Protein AF-A0A7R8VVR9-F1 (afdb_monomer)

Solvent-accessible surface area (backbone atoms only — not comparable to full-atom values): 12833 Å² total; per-residue (Å²): 132,89,68,79,43,55,68,59,45,54,77,38,40,77,59,43,28,72,42,34,44,63,40,78,91,76,56,31,33,37,42,74,75,57,101,54,101,60,65,60,72,51,42,42,65,45,40,33,48,38,33,71,75,68,36,70,68,53,55,61,56,46,44,53,52,51,46,58,49,46,54,53,54,50,50,54,49,49,55,56,58,66,33,63,79,52,37,56,51,53,50,55,52,51,51,51,49,66,76,41,29,77,85,44,74,73,53,84,57,65,72,57,54,50,52,50,53,56,52,52,49,72,80,43,60,48,98,85,68,42,32,62,67,54,52,49,52,48,51,53,46,30,50,50,25,50,53,46,46,48,51,40,50,48,53,11,50,50,55,49,49,51,67,66,46,71,81,54,92,47,90,89,68,67,79,58,44,30,58,53,29,58,74,71,69,50,55,71,69,53,29,52,52,20,47,52,48,45,54,53,50,53,52,52,52,51,57,56,60,62,63,71,47,63,66,54,54,58,53,64,61,54,66,70,62,72,123

Organism: Timema douglasi (NCBI:txid61478)

Nearest PDB structures (foldseek):
  8bcy-assembly1_B  TM=4.166E-01  e=1.212E+00  Bos taurus
  7mzv-assembly1_A  TM=1.920E-01  e=3.926E+00  Saccharomyces cerevisiae
  6jsj-assembly1_C  TM=1.923E-01  e=6.887E+00  Saccharomyces cerevisiae S288C

Mean predicted aligned error: 10.35 Å

Sequence (227 aa):
MDGLDVLEIMRNINIFVSKYLYNLNNQIFVEQSSNNKHLNTINIRHVANSIRTHGIGIMNTTVNFTYQFLRKEFLIFSQFMFDEHIKSRLMKDFRFFRENKVQLDQKYSYERADKFNKGIRKLGLAADGKSYLDQFRMLISHIGNAMGYVRMIRSGGLHCCSNAIRFIPDLEDIVEFKELCTQDNLSNVSTEAGAQLDHVIDNLVRNFTEGTEYFKVCFTFNFHFHL

Secondary structure (DSSP, 8-state):
--PPPHHHHHHTHHHHHHHEEEETTTTEEEES--SSSS--EE-HHHHHHHHHHH-THHHHHHHHHHHHHHHHHHHHHHHHHH-HHHHHHHHHHHHHHHHTTTTTTT---HHHHHHHHHHHHTT-B-TTS-BHHHHHHHHHHHHHHHHHHHHHHHHHHHHHHHHHHTT-S-SSS---HHHHHHHTT--HHHHHHHHHHHHHHHHHHHHHHHTT-HHHHHHHHHTTS--

pLDDT: mean 81.41, std 12.53, range [32.38, 94.69]

Radius of gyration: 24.74 Å; Cα contacts (8 Å, |Δi|>4): 177; chains: 1; bounding box: 53×41×70 Å

Structure (mmCIF, N/CA/C/O backbone):
data_AF-A0A7R8VVR9-F1
#
_entry.id   AF-A0A7R8VVR9-F1
#
loop_
_atom_site.group_PDB
_atom_site.id
_atom_site.type_symbol
_atom_site.label_atom_id
_atom_site.label_alt_id
_atom_site.label_comp_id
_atom_site.label_asym_id
_atom_site.label_entity_id
_atom_site.label_seq_id
_atom_site.pdbx_PDB_ins_code
_atom_site.Cartn_x
_atom_site.Cartn_y
_atom_site.Cartn_z
_atom_site.occupancy
_atom_site.B_iso_or_equiv
_atom_site.auth_seq_id
_atom_site.auth_comp_id
_atom_site.auth_asym_id
_atom_site.auth_atom_id
_atom_site.pdbx_PDB_model_num
ATOM 1 N N . MET A 1 1 ? -3.201 13.300 -21.040 1.00 34.81 1 MET A N 1
ATOM 2 C CA . MET A 1 1 ? -3.798 13.501 -19.704 1.00 34.81 1 MET A CA 1
ATOM 3 C C . MET A 1 1 ? -2.880 12.801 -18.736 1.00 34.81 1 MET A C 1
ATOM 5 O O . MET A 1 1 ? -2.883 11.575 -18.692 1.00 34.81 1 MET A O 1
ATOM 9 N N . ASP A 1 2 ? -2.020 13.580 -18.094 1.00 45.62 2 ASP A N 1
ATOM 10 C CA . ASP A 1 2 ? -0.960 13.084 -17.224 1.00 45.62 2 ASP A CA 1
ATOM 11 C C . ASP A 1 2 ? -1.596 12.493 -15.966 1.00 45.62 2 ASP A C 1
ATOM 13 O O . ASP A 1 2 ? -2.129 13.204 -15.117 1.00 45.62 2 ASP A O 1
ATOM 17 N N . GLY A 1 3 ? -1.663 11.161 -15.922 1.00 57.56 3 GLY A N 1
ATOM 18 C CA . GLY A 1 3 ? -2.117 10.426 -14.748 1.00 57.56 3 GLY A CA 1
ATOM 19 C C . GLY A 1 3 ? -1.106 10.560 -13.610 1.00 57.56 3 GLY A C 1
ATOM 20 O O . GLY A 1 3 ? 0.079 10.758 -13.862 1.00 57.56 3 GLY A O 1
ATOM 21 N N . LEU A 1 4 ? -1.589 10.434 -12.372 1.00 70.31 4 LEU A N 1
ATOM 22 C CA . LEU A 1 4 ? -0.790 10.539 -11.148 1.00 70.31 4 LEU A CA 1
ATOM 23 C C . LEU A 1 4 ? 0.494 9.691 -11.247 1.00 70.31 4 LEU A C 1
ATOM 25 O O . LEU A 1 4 ? 0.419 8.475 -11.452 1.00 70.31 4 LEU A O 1
ATOM 29 N N . ASP A 1 5 ? 1.654 10.332 -11.109 1.00 83.75 5 ASP A N 1
ATOM 30 C CA . ASP A 1 5 ? 2.957 9.683 -11.272 1.00 83.75 5 ASP A CA 1
ATOM 31 C C . ASP A 1 5 ? 3.396 8.992 -9.969 1.00 83.75 5 ASP A C 1
ATOM 33 O O . ASP A 1 5 ? 3.268 9.542 -8.873 1.00 83.75 5 ASP A O 1
ATOM 37 N N . VAL A 1 6 ? 3.977 7.796 -10.079 1.00 86.19 6 VAL A N 1
ATOM 38 C CA . VAL A 1 6 ? 4.609 7.042 -8.982 1.00 86.19 6 VAL A CA 1
ATOM 39 C C . VAL A 1 6 ? 5.558 7.911 -8.150 1.00 86.19 6 VAL A C 1
ATOM 41 O O . VAL A 1 6 ? 5.563 7.818 -6.921 1.00 86.19 6 VAL A O 1
ATOM 44 N N . LEU A 1 7 ? 6.341 8.785 -8.788 1.00 85.81 7 LEU A N 1
ATOM 45 C CA . LEU A 1 7 ? 7.261 9.678 -8.073 1.00 85.81 7 LEU A CA 1
ATOM 46 C C . LEU A 1 7 ? 6.528 10.752 -7.257 1.00 85.81 7 LEU A C 1
ATOM 48 O O . LEU A 1 7 ? 6.981 11.120 -6.171 1.00 85.81 7 LEU A O 1
ATOM 52 N N . GLU A 1 8 ? 5.393 11.243 -7.750 1.00 87.81 8 GLU A N 1
ATOM 53 C CA . GLU A 1 8 ? 4.556 12.206 -7.033 1.00 87.81 8 GLU A CA 1
ATOM 54 C C . GLU A 1 8 ? 3.873 11.550 -5.828 1.00 87.81 8 GLU A C 1
ATOM 56 O O . GLU A 1 8 ? 3.872 12.119 -4.731 1.00 87.81 8 GLU A O 1
ATOM 61 N N . ILE A 1 9 ? 3.374 10.320 -6.009 1.00 90.94 9 ILE A N 1
ATOM 62 C CA . ILE A 1 9 ? 2.825 9.498 -4.923 1.00 90.94 9 ILE A CA 1
ATOM 63 C C . ILE A 1 9 ? 3.896 9.242 -3.863 1.00 90.94 9 ILE A C 1
ATOM 65 O O . ILE A 1 9 ? 3.634 9.426 -2.677 1.00 90.94 9 ILE A O 1
ATOM 69 N N . MET A 1 10 ? 5.108 8.858 -4.277 1.00 90.00 10 MET A N 1
ATOM 70 C CA . MET A 1 10 ? 6.232 8.619 -3.370 1.00 90.00 10 MET A CA 1
ATOM 71 C C . MET A 1 10 ? 6.525 9.860 -2.518 1.00 90.00 10 MET A C 1
ATOM 73 O O . MET A 1 10 ? 6.590 9.756 -1.296 1.00 90.00 10 MET A O 1
ATOM 77 N N . ARG A 1 11 ? 6.658 11.040 -3.139 1.00 89.50 11 ARG A N 1
ATOM 78 C CA . ARG A 1 11 ? 6.949 12.301 -2.426 1.00 89.50 11 ARG A CA 1
ATOM 79 C C . ARG A 1 11 ? 5.866 12.680 -1.416 1.00 89.50 11 ARG A C 1
ATOM 81 O O . ARG A 1 11 ? 6.181 13.302 -0.407 1.00 89.50 11 ARG A O 1
ATOM 88 N N . ASN A 1 12 ? 4.621 12.288 -1.676 1.00 92.12 12 ASN A N 1
ATOM 89 C CA . ASN A 1 12 ? 3.457 12.619 -0.857 1.00 92.12 12 ASN A CA 1
ATOM 90 C C . ASN A 1 12 ? 2.809 11.377 -0.230 1.00 92.12 12 ASN A C 1
ATOM 92 O O . ASN A 1 12 ? 1.586 11.335 -0.058 1.00 92.12 12 ASN A O 1
ATOM 96 N N . ILE A 1 13 ? 3.607 10.361 0.118 1.00 92.75 13 ILE A N 1
ATOM 97 C CA . ILE A 1 13 ? 3.095 9.051 0.548 1.00 92.75 13 ILE A CA 1
ATOM 98 C C . ILE A 1 13 ? 2.120 9.159 1.729 1.00 92.75 13 ILE A C 1
ATOM 100 O O . ILE A 1 13 ? 1.086 8.503 1.745 1.00 92.75 13 ILE A O 1
ATOM 104 N N . ASN A 1 14 ? 2.383 10.064 2.668 1.00 92.44 14 ASN A N 1
ATOM 105 C CA . ASN A 1 14 ? 1.544 10.383 3.824 1.00 92.44 14 ASN A CA 1
ATOM 106 C C 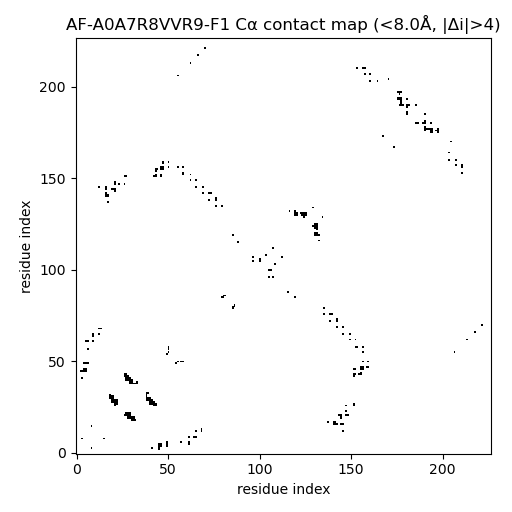. ASN A 1 14 ? 0.145 10.908 3.437 1.00 92.44 14 ASN A C 1
ATOM 108 O O . ASN A 1 14 ? -0.853 10.582 4.082 1.00 92.44 14 ASN A O 1
ATOM 112 N N . ILE A 1 15 ? 0.048 11.691 2.362 1.00 93.06 15 ILE A N 1
ATOM 113 C CA . ILE A 1 15 ? -1.237 12.165 1.826 1.00 93.06 15 ILE A CA 1
ATOM 114 C C . ILE A 1 15 ? -1.916 11.035 1.048 1.00 93.06 15 ILE A C 1
ATOM 116 O O . ILE A 1 15 ? -3.124 10.835 1.150 1.00 93.06 15 ILE A O 1
ATOM 120 N N . PHE A 1 16 ? -1.138 10.267 0.291 1.00 93.88 16 PHE A N 1
ATOM 121 C CA . PHE A 1 16 ? -1.654 9.164 -0.505 1.00 93.88 16 PHE A CA 1
ATOM 122 C C . PHE A 1 16 ? -2.327 8.087 0.356 1.00 93.88 16 PHE A C 1
ATOM 124 O O . PHE A 1 16 ? -3.487 7.749 0.123 1.00 93.88 16 PHE A O 1
ATOM 131 N N . VAL A 1 17 ? -1.645 7.596 1.393 1.00 94.69 17 VAL A N 1
ATOM 132 C CA . VAL A 1 17 ? -2.157 6.506 2.243 1.00 94.69 17 VAL A CA 1
ATOM 133 C C . VAL A 1 17 ? -3.393 6.892 3.053 1.00 94.69 17 VAL A C 1
ATOM 135 O O . VAL A 1 17 ? -4.116 6.001 3.493 1.00 94.69 17 VAL A O 1
ATOM 138 N N . SER A 1 18 ? -3.633 8.193 3.247 1.00 93.38 18 SER A N 1
ATOM 139 C CA . SER A 1 18 ? -4.807 8.714 3.953 1.00 93.38 18 SER A CA 1
ATOM 140 C C . SER A 1 18 ? -5.985 9.010 3.026 1.00 93.38 18 SER A C 1
ATOM 142 O O . SER A 1 18 ? -7.127 8.938 3.468 1.00 93.38 18 SER A O 1
ATOM 144 N N . LYS A 1 19 ? -5.735 9.318 1.746 1.00 93.06 19 LYS A N 1
ATOM 145 C CA . LYS A 1 19 ? -6.785 9.642 0.765 1.00 93.06 19 LYS A CA 1
ATOM 146 C C . LYS A 1 19 ? -7.223 8.473 -0.105 1.00 93.06 19 LYS A C 1
ATOM 148 O O . LYS A 1 19 ? -8.292 8.554 -0.700 1.00 93.06 19 LYS A O 1
ATOM 153 N N . TYR A 1 20 ? -6.420 7.422 -0.219 1.00 93.94 20 TYR A N 1
ATOM 154 C CA . TYR A 1 20 ? -6.706 6.288 -1.094 1.00 93.94 20 TYR A CA 1
ATOM 155 C C . TYR A 1 20 ? -6.907 5.005 -0.298 1.00 93.94 20 TYR A C 1
ATOM 157 O O . TYR A 1 20 ? -6.291 4.799 0.742 1.00 93.94 20 TYR A O 1
ATOM 165 N N . LEU A 1 21 ? -7.756 4.119 -0.811 1.00 92.50 21 LEU A N 1
ATOM 166 C CA . LEU A 1 21 ? -7.997 2.792 -0.253 1.00 92.50 21 LEU A CA 1
ATOM 167 C C . LEU A 1 21 ? -7.558 1.728 -1.249 1.00 92.50 21 LEU A C 1
ATOM 169 O O . LEU A 1 21 ? -7.932 1.773 -2.425 1.00 92.50 21 LEU A O 1
ATOM 173 N N . TYR A 1 22 ? -6.768 0.767 -0.774 1.00 93.88 22 TYR A N 1
ATOM 174 C CA . TYR A 1 22 ? -6.313 -0.341 -1.600 1.00 93.88 22 TYR A CA 1
ATOM 175 C C . TYR A 1 22 ? -7.365 -1.448 -1.697 1.00 93.88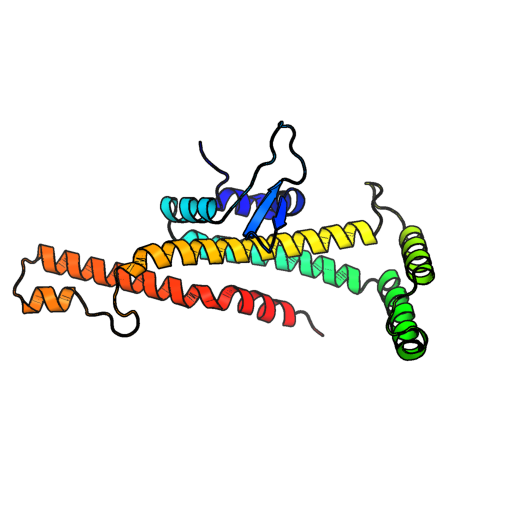 22 TYR A C 1
ATOM 177 O O . TYR A 1 22 ? -7.757 -2.048 -0.695 1.00 93.88 22 TYR A O 1
ATOM 185 N N . ASN A 1 23 ? -7.777 -1.782 -2.919 1.00 90.75 23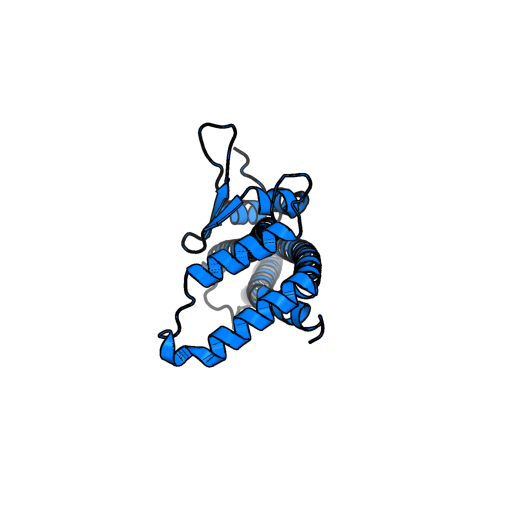 ASN A N 1
ATOM 186 C CA . ASN A 1 23 ? -8.548 -2.984 -3.203 1.00 90.75 23 ASN A CA 1
ATOM 187 C C . ASN A 1 23 ? -7.595 -4.110 -3.621 1.00 90.75 23 ASN A C 1
ATOM 189 O O . ASN A 1 23 ? -7.065 -4.123 -4.736 1.00 90.75 23 ASN A O 1
ATOM 193 N N . LEU A 1 24 ? -7.420 -5.073 -2.715 1.00 84.88 24 LEU A N 1
ATOM 194 C CA . LEU A 1 24 ? -6.537 -6.225 -2.887 1.00 84.88 24 LEU A CA 1
ATOM 195 C C . LEU A 1 24 ? -6.922 -7.110 -4.080 1.00 84.88 24 LEU A C 1
ATOM 197 O O . LEU A 1 24 ? -6.039 -7.609 -4.774 1.00 84.88 24 LEU A O 1
ATOM 201 N N . ASN A 1 25 ? -8.225 -7.293 -4.316 1.00 85.50 25 ASN A N 1
ATOM 202 C CA . ASN A 1 25 ? -8.743 -8.203 -5.340 1.00 85.50 25 ASN A CA 1
ATOM 203 C C . ASN A 1 25 ? -8.414 -7.690 -6.740 1.00 85.50 25 ASN A C 1
ATOM 205 O O . ASN A 1 25 ? -7.937 -8.435 -7.591 1.00 85.50 25 ASN A O 1
ATOM 209 N N . ASN A 1 26 ? -8.619 -6.391 -6.947 1.00 84.75 26 ASN A N 1
ATOM 210 C CA . ASN A 1 26 ? -8.456 -5.758 -8.253 1.00 84.75 26 ASN A CA 1
ATOM 211 C C . ASN A 1 26 ? -7.088 -5.082 -8.424 1.00 84.75 26 ASN A C 1
ATOM 213 O O . ASN A 1 26 ? -6.814 -4.531 -9.486 1.00 84.75 26 ASN A O 1
ATOM 217 N N . GLN A 1 27 ? -6.245 -5.094 -7.384 1.00 86.12 27 GLN A N 1
ATOM 218 C CA . GLN A 1 27 ? -4.961 -4.387 -7.333 1.00 86.12 27 GLN A CA 1
ATOM 219 C C . GLN A 1 27 ? -5.086 -2.928 -7.803 1.00 86.12 27 GLN A C 1
ATOM 221 O O . GLN A 1 27 ? -4.333 -2.463 -8.660 1.00 86.12 27 GLN A O 1
ATOM 226 N N . ILE A 1 28 ? -6.066 -2.214 -7.248 1.00 91.31 28 ILE A N 1
ATOM 227 C CA . ILE A 1 28 ? -6.385 -0.827 -7.598 1.00 91.31 28 ILE A CA 1
ATOM 228 C C . ILE A 1 28 ? -6.525 0.008 -6.329 1.00 91.31 28 ILE A C 1
ATOM 230 O O . ILE A 1 28 ? -7.089 -0.450 -5.335 1.00 91.31 28 ILE A O 1
ATOM 234 N N . PHE A 1 29 ? -6.014 1.232 -6.364 1.00 94.12 29 PHE A N 1
ATOM 235 C CA . PHE A 1 29 ? -6.325 2.249 -5.370 1.00 94.12 29 PHE A CA 1
ATOM 236 C C . PHE A 1 29 ? -7.499 3.082 -5.843 1.00 94.12 29 PHE A C 1
ATOM 238 O O . PHE A 1 29 ? -7.541 3.484 -7.005 1.00 94.12 29 PHE A O 1
ATOM 245 N N . VAL A 1 30 ? -8.413 3.370 -4.927 1.00 92.69 30 VAL A N 1
ATOM 246 C CA . VAL A 1 30 ? -9.561 4.244 -5.169 1.00 92.69 30 VAL A CA 1
ATOM 247 C C . VAL A 1 30 ? -9.511 5.389 -4.172 1.00 92.69 30 VAL A C 1
ATOM 249 O O . VAL A 1 30 ? -9.292 5.165 -2.981 1.00 92.69 30 VAL A O 1
ATOM 252 N N . GLU A 1 31 ? -9.681 6.612 -4.659 1.00 92.00 31 GLU A N 1
ATOM 253 C CA . GLU A 1 31 ? -9.781 7.804 -3.823 1.00 92.00 31 GLU A CA 1
ATOM 254 C C . GLU A 1 31 ? -11.015 7.708 -2.910 1.00 92.00 31 GLU A C 1
ATOM 256 O O . GLU A 1 31 ? -12.106 7.358 -3.354 1.00 92.00 31 GLU A O 1
ATOM 261 N N . GLN A 1 32 ? -10.848 7.998 -1.623 1.00 88.19 32 GLN A N 1
ATOM 262 C CA . GLN A 1 32 ? -11.898 7.846 -0.616 1.00 88.19 32 GLN A CA 1
ATOM 263 C C . GLN A 1 32 ? -12.982 8.922 -0.752 1.00 88.19 32 GLN A C 1
ATOM 265 O O . GLN A 1 32 ? -14.162 8.659 -0.528 1.00 88.19 32 GLN A O 1
ATOM 270 N N . SER A 1 33 ? -12.579 10.135 -1.119 1.00 85.44 33 SER A N 1
ATOM 271 C CA . SER A 1 33 ? -13.469 11.270 -1.333 1.00 85.44 33 SER A CA 1
ATOM 272 C C . SER A 1 33 ? -12.836 12.225 -2.330 1.00 85.44 33 SER A C 1
ATOM 274 O O . SER A 1 33 ? -11.660 12.558 -2.183 1.00 85.44 33 SER A O 1
ATOM 276 N N . SER A 1 34 ? -13.622 12.711 -3.285 1.00 83.06 34 SER A N 1
ATOM 277 C CA . SER A 1 34 ? -13.183 13.713 -4.250 1.00 83.06 34 SER A CA 1
ATOM 278 C C . SER A 1 34 ? -14.107 14.922 -4.206 1.00 83.06 34 SER A C 1
ATOM 280 O O . SER A 1 34 ? -15.305 14.788 -3.966 1.00 83.06 34 SER A O 1
ATOM 282 N N . ASN A 1 35 ? -13.553 16.101 -4.486 1.00 79.62 35 ASN A N 1
ATOM 283 C CA . ASN A 1 35 ? -14.348 17.309 -4.730 1.00 79.62 35 ASN A CA 1
ATOM 284 C C . ASN A 1 35 ? -14.976 17.299 -6.138 1.00 79.62 35 ASN A C 1
ATOM 286 O O . ASN A 1 35 ? -15.796 18.156 -6.461 1.00 79.62 35 ASN A O 1
ATOM 290 N N . ASN A 1 36 ? -14.587 16.335 -6.977 1.00 79.94 36 ASN A N 1
ATOM 291 C CA . ASN A 1 36 ? -15.102 16.144 -8.324 1.00 79.94 36 ASN A CA 1
ATOM 292 C C . ASN A 1 36 ? -16.226 15.097 -8.350 1.00 79.94 36 ASN A C 1
ATOM 294 O O . ASN A 1 36 ? -16.375 14.286 -7.439 1.00 79.94 36 ASN A O 1
ATOM 298 N N . LYS A 1 37 ? -16.989 15.055 -9.451 1.00 84.88 37 LYS A N 1
ATOM 299 C CA . LYS A 1 37 ? -18.059 14.057 -9.672 1.00 84.88 37 LYS A CA 1
ATOM 300 C C . LYS A 1 37 ? -17.554 12.614 -9.829 1.00 84.88 37 LYS A C 1
ATOM 302 O O . LYS A 1 37 ? -18.361 11.690 -9.884 1.00 84.88 37 LYS A O 1
ATOM 307 N N . HIS A 1 38 ? -16.242 12.420 -9.935 1.00 84.62 38 HIS A N 1
ATOM 308 C CA . HIS A 1 38 ? -15.606 11.125 -10.138 1.00 84.62 38 HIS A CA 1
ATOM 309 C C . HIS A 1 38 ? -14.468 10.946 -9.135 1.00 84.62 38 HIS A C 1
ATOM 311 O O . HIS A 1 38 ? -13.808 11.915 -8.766 1.00 84.62 38 HIS A O 1
ATOM 317 N N . LEU A 1 39 ? -14.248 9.702 -8.712 1.00 86.31 39 LEU A N 1
ATOM 318 C CA . LEU A 1 39 ? -13.130 9.324 -7.852 1.00 86.31 39 LEU A CA 1
ATOM 319 C C . LEU A 1 39 ? -11.925 8.958 -8.713 1.00 86.31 39 LEU A C 1
ATOM 321 O O . LEU A 1 39 ? -12.065 8.243 -9.710 1.00 86.31 39 LEU A O 1
ATOM 325 N N . ASN A 1 40 ? -10.743 9.407 -8.305 1.00 88.19 40 ASN A N 1
ATOM 326 C CA . ASN A 1 40 ? -9.512 9.001 -8.966 1.00 88.19 40 ASN A CA 1
ATOM 327 C C . ASN A 1 40 ? -9.163 7.547 -8.630 1.00 88.19 40 ASN A C 1
ATOM 329 O O . ASN A 1 40 ? -9.373 7.075 -7.509 1.00 88.19 40 ASN A O 1
ATOM 333 N N . THR A 1 41 ? -8.590 6.838 -9.603 1.00 90.06 41 THR A N 1
ATOM 334 C CA . THR A 1 41 ? -8.125 5.462 -9.409 1.00 90.06 41 THR A CA 1
ATOM 335 C C . THR A 1 41 ? -6.716 5.272 -9.929 1.00 90.06 41 THR A C 1
ATOM 337 O O . THR A 1 41 ? -6.406 5.725 -11.029 1.00 90.06 41 THR A O 1
ATOM 340 N N . ILE A 1 42 ? -5.896 4.533 -9.187 1.00 90.44 42 ILE A N 1
ATOM 341 C CA . ILE A 1 42 ? -4.526 4.205 -9.587 1.00 90.44 42 ILE A CA 1
ATOM 342 C C . ILE A 1 42 ? -4.412 2.697 -9.704 1.00 90.44 42 ILE A C 1
ATOM 344 O O . ILE A 1 42 ? -4.764 1.947 -8.797 1.00 90.44 42 ILE A O 1
ATOM 348 N N . ASN A 1 43 ? -3.927 2.258 -10.855 1.00 89.62 43 ASN A N 1
ATOM 349 C CA . ASN A 1 43 ? -3.780 0.855 -11.204 1.00 89.62 43 ASN A CA 1
ATOM 350 C C . ASN A 1 43 ? -2.365 0.590 -11.726 1.00 89.62 43 ASN A C 1
ATOM 352 O O . ASN A 1 43 ? -1.582 1.509 -11.970 1.00 89.62 43 ASN A O 1
ATOM 356 N N . ILE A 1 44 ? -2.079 -0.683 -11.978 1.00 87.00 44 ILE A N 1
ATOM 357 C CA . ILE A 1 44 ? -0.793 -1.170 -12.488 1.00 87.00 44 ILE A CA 1
ATOM 358 C C . ILE A 1 44 ? -0.359 -0.455 -13.784 1.00 87.00 44 ILE A C 1
ATOM 360 O O . ILE A 1 44 ? 0.834 -0.270 -14.006 1.00 87.00 44 ILE A O 1
ATOM 364 N N . ARG A 1 45 ? -1.292 0.013 -14.629 1.00 85.69 45 ARG A N 1
ATOM 365 C CA . ARG A 1 45 ? -0.950 0.727 -15.875 1.00 85.69 45 ARG A CA 1
ATOM 366 C C . ARG A 1 45 ? -0.303 2.086 -15.608 1.00 85.69 45 ARG A C 1
ATOM 368 O O . ARG A 1 45 ? 0.583 2.476 -16.358 1.00 85.69 45 ARG A O 1
ATOM 375 N N . HIS A 1 46 ? -0.709 2.781 -14.545 1.00 87.00 46 HIS A N 1
ATOM 376 C CA . HIS A 1 46 ? -0.081 4.045 -14.145 1.00 87.00 46 HIS A CA 1
ATOM 377 C C . HIS A 1 46 ? 1.369 3.808 -13.723 1.00 87.00 46 HIS A C 1
ATOM 379 O O . HIS A 1 46 ? 2.267 4.481 -14.217 1.00 87.00 46 HIS A O 1
ATOM 385 N N . VAL A 1 47 ? 1.608 2.763 -12.923 1.00 86.75 47 VAL A N 1
ATOM 386 C CA . VAL A 1 47 ? 2.965 2.334 -12.554 1.00 86.75 47 VAL A CA 1
ATOM 38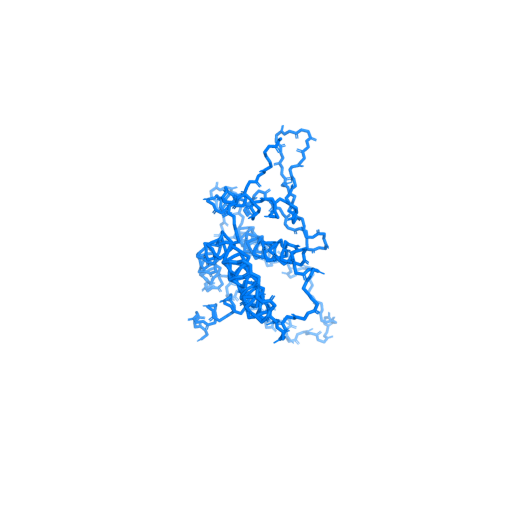7 C C . VAL A 1 47 ? 3.790 1.984 -13.789 1.00 86.75 47 VAL A C 1
ATOM 389 O O . VAL A 1 47 ? 4.921 2.439 -13.929 1.00 86.75 47 VAL A O 1
ATOM 392 N N . ALA A 1 48 ? 3.217 1.210 -14.712 1.00 84.00 48 ALA A N 1
ATOM 393 C CA . ALA A 1 48 ? 3.892 0.828 -15.944 1.00 84.00 48 ALA A CA 1
ATOM 394 C C . ALA A 1 48 ? 4.281 2.043 -16.802 1.00 84.00 48 ALA A C 1
ATOM 396 O O . ALA A 1 48 ? 5.356 2.064 -17.399 1.00 84.00 48 ALA A O 1
ATOM 397 N N . ASN A 1 49 ? 3.425 3.067 -16.845 1.00 85.94 49 ASN A N 1
ATOM 398 C CA . ASN A 1 49 ? 3.717 4.317 -17.538 1.00 85.94 49 ASN A CA 1
ATOM 399 C C . ASN A 1 49 ? 4.856 5.086 -16.863 1.00 85.94 49 ASN A C 1
ATOM 401 O O . ASN A 1 49 ? 5.785 5.481 -17.559 1.00 85.94 49 ASN A O 1
ATOM 405 N N . SER A 1 50 ? 4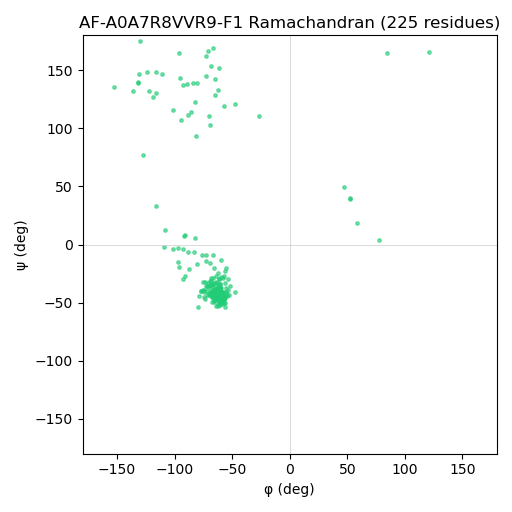.842 5.220 -15.535 1.00 87.44 50 SER A N 1
ATOM 406 C CA . SER A 1 50 ? 5.942 5.846 -14.791 1.00 87.44 50 SER A CA 1
ATOM 407 C C . SER A 1 50 ? 7.277 5.136 -15.027 1.00 87.44 50 SER A C 1
ATOM 409 O O . SER A 1 50 ? 8.284 5.798 -15.260 1.00 87.44 50 SER A O 1
ATOM 411 N N . ILE A 1 51 ? 7.288 3.798 -15.042 1.00 83.56 51 ILE A N 1
ATOM 412 C CA . ILE A 1 51 ? 8.493 3.005 -15.340 1.00 83.56 51 ILE A CA 1
ATOM 413 C C . ILE A 1 51 ? 8.972 3.238 -16.776 1.00 83.56 51 ILE A C 1
ATOM 415 O O . ILE A 1 51 ? 10.173 3.323 -17.013 1.00 83.56 51 ILE A O 1
ATOM 419 N N . ARG A 1 52 ? 8.056 3.363 -17.742 1.00 81.94 52 ARG A N 1
ATOM 420 C CA . ARG A 1 52 ? 8.421 3.646 -19.137 1.00 81.94 52 ARG A CA 1
ATOM 421 C C . ARG A 1 52 ? 9.040 5.034 -19.301 1.00 81.94 52 ARG A C 1
ATOM 423 O O . ARG A 1 52 ? 9.944 5.188 -20.112 1.00 81.94 52 ARG A O 1
ATOM 430 N N . THR A 1 53 ? 8.557 6.020 -18.548 1.00 85.81 53 THR A N 1
ATOM 431 C CA . THR A 1 53 ? 9.041 7.405 -18.625 1.00 85.81 53 THR A CA 1
ATOM 432 C C . THR A 1 53 ? 10.362 7.600 -17.883 1.00 85.81 53 THR A C 1
ATOM 434 O O . THR A 1 53 ? 11.264 8.243 -18.407 1.00 85.81 53 THR A O 1
ATOM 437 N N . HIS A 1 54 ? 10.490 7.047 -16.675 1.00 83.31 54 HIS A N 1
ATOM 438 C CA . HIS A 1 54 ? 11.617 7.337 -15.775 1.00 83.31 54 HIS A CA 1
ATOM 439 C C . HIS A 1 54 ? 12.599 6.172 -15.603 1.00 83.31 54 HIS A C 1
ATOM 441 O O . HIS A 1 54 ? 13.606 6.302 -14.911 1.00 83.31 54 HIS A O 1
ATOM 447 N N . GLY A 1 55 ? 12.319 5.028 -16.224 1.00 79.25 55 GLY A N 1
ATOM 448 C CA . GLY A 1 55 ? 13.117 3.812 -16.116 1.00 79.25 55 GLY A CA 1
ATOM 449 C C . GLY A 1 55 ? 12.773 2.956 -14.895 1.00 79.25 55 GLY A C 1
ATOM 450 O O . GLY A 1 55 ? 12.123 3.385 -13.942 1.00 79.25 55 GLY A O 1
ATOM 451 N N . ILE A 1 56 ? 13.244 1.707 -14.915 1.00 76.88 56 ILE A N 1
ATOM 452 C CA . ILE A 1 56 ? 12.993 0.707 -13.861 1.00 76.88 56 ILE A CA 1
ATOM 453 C C . ILE A 1 56 ? 13.610 1.118 -12.513 1.00 76.88 56 ILE A C 1
ATOM 455 O O . ILE A 1 56 ? 13.066 0.776 -11.463 1.00 76.88 56 ILE A O 1
ATOM 459 N N . GLY A 1 57 ? 14.679 1.923 -12.516 1.00 76.19 57 GLY A N 1
ATOM 460 C CA . GLY A 1 57 ? 15.374 2.366 -11.301 1.00 76.19 57 GLY A CA 1
ATOM 461 C C . GLY A 1 57 ? 14.485 3.094 -10.283 1.00 76.19 57 GLY A C 1
ATOM 462 O O . GLY A 1 57 ? 14.726 2.989 -9.079 1.00 76.19 57 GLY A O 1
ATOM 463 N N . ILE A 1 58 ? 13.399 3.746 -10.725 1.00 83.56 58 ILE A N 1
ATOM 464 C CA . ILE A 1 58 ? 12.443 4.403 -9.814 1.00 83.56 58 ILE A CA 1
ATOM 465 C C . ILE A 1 58 ? 11.747 3.416 -8.873 1.00 83.56 58 ILE A C 1
ATOM 467 O O . ILE A 1 58 ? 11.279 3.819 -7.806 1.00 83.56 58 ILE A O 1
ATOM 471 N N . MET A 1 59 ? 11.659 2.138 -9.259 1.00 82.50 59 MET A N 1
ATOM 472 C CA . MET A 1 59 ? 11.005 1.092 -8.479 1.00 82.50 59 MET A CA 1
ATOM 473 C C . MET A 1 59 ? 11.725 0.902 -7.143 1.00 82.50 59 MET A C 1
ATOM 475 O O . MET A 1 59 ? 11.105 1.035 -6.088 1.00 82.50 59 MET A O 1
ATOM 479 N N . ASN A 1 60 ? 13.044 0.697 -7.189 1.00 79.94 60 ASN A N 1
ATOM 480 C CA . ASN A 1 60 ? 13.880 0.508 -6.004 1.00 79.94 60 ASN A CA 1
ATOM 481 C C . ASN A 1 60 ? 13.823 1.728 -5.075 1.00 79.94 60 ASN A C 1
ATOM 483 O O . ASN A 1 60 ? 13.602 1.588 -3.871 1.00 79.94 60 ASN A O 1
ATOM 487 N N . THR A 1 61 ? 13.937 2.939 -5.625 1.00 84.81 61 THR A N 1
ATOM 488 C CA . THR A 1 61 ? 13.845 4.179 -4.838 1.00 84.81 61 THR A CA 1
ATOM 489 C C . THR A 1 61 ? 12.477 4.339 -4.173 1.00 84.81 61 THR A C 1
ATOM 491 O O . THR A 1 61 ? 12.403 4.659 -2.985 1.00 84.81 61 THR A O 1
ATOM 494 N N . THR A 1 62 ? 11.395 4.065 -4.907 1.00 87.94 62 THR A N 1
ATOM 495 C CA . THR A 1 62 ? 10.018 4.179 -4.401 1.00 87.94 62 THR A CA 1
ATOM 496 C C . THR A 1 62 ? 9.744 3.181 -3.284 1.00 87.94 62 THR A C 1
ATOM 498 O O . THR A 1 62 ? 9.163 3.535 -2.253 1.00 87.94 62 THR A O 1
ATOM 501 N N . VAL A 1 63 ? 10.184 1.935 -3.461 1.00 85.88 63 VAL A N 1
ATOM 502 C CA . VAL A 1 63 ? 10.051 0.887 -2.447 1.00 85.88 63 VAL A CA 1
ATOM 503 C C . VAL A 1 63 ? 10.844 1.258 -1.189 1.00 85.88 63 VAL A C 1
ATOM 505 O O . VAL A 1 63 ? 10.285 1.240 -0.092 1.00 85.88 63 VAL A O 1
ATOM 508 N N . ASN A 1 64 ? 12.094 1.707 -1.339 1.00 85.06 64 ASN A N 1
ATOM 509 C CA . ASN A 1 64 ? 12.926 2.147 -0.216 1.00 85.06 64 ASN A CA 1
ATOM 510 C C . ASN A 1 64 ? 12.302 3.313 0.562 1.00 85.06 64 ASN A C 1
ATOM 512 O O . ASN A 1 64 ? 12.253 3.280 1.793 1.00 85.06 64 ASN A O 1
ATOM 516 N N . PHE A 1 65 ? 11.782 4.328 -0.132 1.00 89.19 65 PHE A N 1
ATOM 517 C CA . PHE A 1 65 ? 11.111 5.453 0.521 1.00 89.19 65 PHE A CA 1
ATOM 518 C C . PHE A 1 65 ? 9.848 5.003 1.270 1.00 89.19 65 PHE A C 1
ATOM 520 O O . PHE A 1 65 ? 9.612 5.402 2.413 1.00 89.19 65 PHE A O 1
ATOM 527 N N . THR A 1 66 ? 9.069 4.104 0.664 1.00 90.50 66 THR A N 1
ATOM 528 C CA . THR A 1 66 ? 7.877 3.532 1.303 1.00 90.50 66 THR A CA 1
ATOM 529 C C . THR A 1 66 ? 8.247 2.721 2.549 1.00 90.50 66 THR A C 1
ATOM 531 O O . THR A 1 66 ? 7.520 2.768 3.540 1.00 90.50 66 THR A O 1
ATOM 534 N N . TYR A 1 67 ? 9.407 2.055 2.575 1.00 86.69 67 TYR A N 1
ATOM 535 C CA . TYR A 1 67 ? 9.908 1.400 3.790 1.00 86.69 67 TYR A CA 1
ATOM 536 C C . TYR A 1 67 ? 10.301 2.359 4.893 1.00 86.69 67 TYR A C 1
ATOM 538 O O . TYR A 1 67 ? 9.982 2.107 6.056 1.00 86.69 67 TYR A O 1
ATOM 546 N N . GLN A 1 68 ? 10.941 3.474 4.557 1.00 89.25 68 GLN A N 1
ATOM 547 C CA . GLN A 1 68 ? 11.230 4.504 5.551 1.00 89.25 68 GLN A CA 1
ATOM 548 C C . GLN A 1 68 ? 9.940 5.056 6.169 1.00 89.25 68 GLN A C 1
ATOM 550 O O . GLN A 1 68 ? 9.896 5.290 7.377 1.00 89.25 68 GLN A O 1
ATOM 555 N N . PHE A 1 69 ? 8.888 5.222 5.362 1.00 91.81 69 PHE A N 1
ATOM 556 C CA . PHE A 1 69 ? 7.560 5.588 5.848 1.00 91.81 69 PHE A CA 1
ATOM 557 C C . PHE A 1 69 ? 6.966 4.502 6.759 1.00 91.81 69 PHE A C 1
ATOM 559 O O . PHE A 1 69 ? 6.639 4.787 7.910 1.00 91.81 69 PHE A O 1
ATOM 566 N N . LEU A 1 70 ? 6.914 3.248 6.297 1.00 91.19 70 LEU A N 1
ATOM 567 C CA . LEU A 1 70 ? 6.389 2.119 7.073 1.00 91.19 70 LEU A CA 1
ATOM 568 C C . LEU A 1 70 ? 7.095 1.967 8.422 1.00 91.19 70 LEU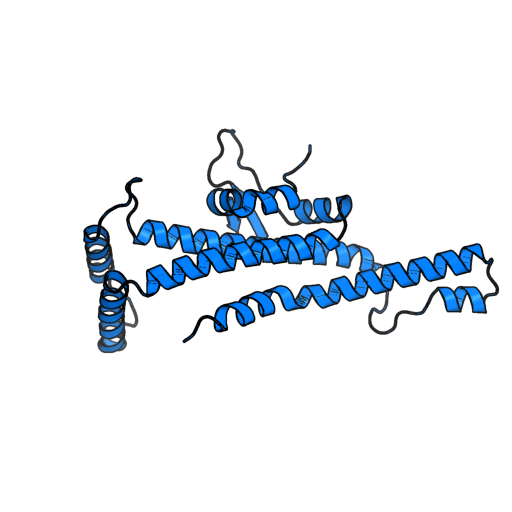 A C 1
ATOM 570 O O . LEU A 1 70 ? 6.432 1.757 9.429 1.00 91.19 70 LEU A O 1
ATOM 574 N N . ARG A 1 71 ? 8.422 2.130 8.474 1.00 88.19 71 ARG A N 1
ATOM 575 C CA . ARG A 1 71 ? 9.188 2.066 9.728 1.00 88.19 71 ARG A CA 1
ATOM 576 C C . ARG A 1 71 ? 8.709 3.098 10.753 1.00 88.19 71 ARG A C 1
ATOM 578 O O . ARG A 1 71 ? 8.637 2.782 11.938 1.00 88.19 71 ARG A O 1
ATOM 585 N N . LYS A 1 72 ? 8.392 4.321 10.316 1.00 91.50 72 LYS A N 1
ATOM 586 C CA . LYS A 1 72 ? 7.864 5.373 11.199 1.00 91.50 72 LYS A CA 1
ATOM 587 C C . LYS A 1 72 ? 6.468 5.011 11.704 1.00 91.50 72 LYS A C 1
ATOM 589 O O . LYS A 1 72 ? 6.225 5.092 12.903 1.00 91.50 72 LYS A O 1
ATOM 594 N N . GLU A 1 73 ? 5.589 4.541 10.822 1.00 91.50 73 GLU A N 1
ATOM 595 C CA . GLU A 1 73 ? 4.235 4.123 11.205 1.00 91.50 73 GLU A CA 1
ATOM 596 C C . GLU A 1 73 ? 4.256 2.908 12.151 1.00 91.50 73 GLU A C 1
ATOM 598 O O . GLU A 1 73 ? 3.521 2.883 13.134 1.00 91.50 73 GLU A O 1
ATOM 603 N N . PHE A 1 74 ? 5.139 1.928 11.923 1.00 89.38 74 PHE A N 1
ATOM 604 C CA . PHE A 1 74 ? 5.308 0.774 12.815 1.00 89.38 74 PHE A CA 1
ATOM 605 C C . PHE A 1 74 ? 5.855 1.161 14.191 1.00 89.38 74 PHE A C 1
ATOM 607 O O . PHE A 1 74 ? 5.475 0.551 15.189 1.00 89.38 74 PHE A O 1
ATOM 614 N N . LEU A 1 75 ? 6.701 2.193 14.275 1.00 89.12 75 LEU A N 1
ATOM 615 C CA . LEU A 1 75 ? 7.141 2.728 15.563 1.00 89.12 75 LEU A CA 1
ATOM 616 C C . LEU A 1 75 ? 5.956 3.303 16.350 1.00 89.12 75 LEU A C 1
ATOM 618 O O . LEU A 1 75 ? 5.796 2.980 17.526 1.00 89.12 75 LEU A O 1
ATOM 622 N N . ILE A 1 76 ? 5.103 4.097 15.697 1.00 89.12 76 ILE A N 1
ATOM 623 C CA . ILE A 1 76 ? 3.881 4.649 16.306 1.00 89.12 76 ILE A CA 1
ATOM 624 C C . ILE A 1 76 ? 2.929 3.513 16.704 1.00 89.12 76 ILE A C 1
ATOM 626 O O . ILE A 1 76 ? 2.367 3.519 17.798 1.00 89.12 76 ILE A O 1
ATOM 630 N N . PHE A 1 77 ? 2.787 2.500 15.847 1.00 88.56 77 PHE A N 1
ATOM 631 C CA . PHE A 1 77 ? 1.975 1.315 16.117 1.00 88.56 77 PHE A CA 1
ATOM 632 C C . PHE A 1 77 ? 2.474 0.566 17.355 1.00 88.56 77 PHE A C 1
ATOM 634 O O . PHE A 1 77 ? 1.681 0.211 18.224 1.00 88.56 77 PHE A O 1
ATOM 641 N N . SER A 1 78 ? 3.787 0.363 17.462 1.00 87.06 78 SER A N 1
ATOM 642 C CA . SER A 1 78 ? 4.418 -0.279 18.613 1.00 87.06 78 SER A CA 1
ATOM 643 C C . SER A 1 78 ? 4.177 0.529 19.890 1.00 87.06 78 SER A C 1
ATOM 645 O O . SER A 1 78 ? 3.666 -0.013 20.867 1.00 87.06 78 SER A O 1
ATOM 647 N N . GLN A 1 79 ? 4.425 1.843 19.860 1.00 86.81 79 GLN A N 1
ATOM 648 C CA . GLN A 1 79 ? 4.144 2.737 20.990 1.00 86.81 79 GLN A CA 1
ATOM 649 C C . GLN A 1 79 ? 2.683 2.644 21.446 1.00 86.81 79 GLN A C 1
ATOM 651 O O . GLN A 1 79 ? 2.422 2.530 22.641 1.00 86.81 79 GLN A O 1
ATOM 656 N N . PHE A 1 80 ? 1.737 2.611 20.503 1.00 84.00 80 PHE A N 1
ATOM 657 C CA . PHE A 1 80 ? 0.320 2.428 20.809 1.00 84.00 80 PHE A CA 1
ATOM 658 C C . PHE A 1 80 ? 0.034 1.075 21.479 1.00 84.00 80 PHE A C 1
ATOM 660 O O . PHE A 1 80 ? -0.718 1.007 22.449 1.00 84.00 80 PHE A O 1
ATOM 667 N N . MET A 1 81 ? 0.633 -0.011 20.984 1.00 82.19 81 MET A N 1
ATOM 668 C CA . MET A 1 81 ? 0.450 -1.358 21.541 1.00 82.19 81 MET A CA 1
ATOM 669 C C . MET A 1 81 ? 1.069 -1.520 22.936 1.00 82.19 81 MET A C 1
ATOM 671 O O . MET A 1 81 ? 0.581 -2.330 23.729 1.00 82.19 81 MET A O 1
ATOM 675 N N . PHE A 1 82 ? 2.124 -0.762 23.240 1.00 82.88 82 PHE A N 1
ATOM 676 C CA . PHE A 1 82 ? 2.796 -0.766 24.540 1.00 82.88 82 PHE A CA 1
ATOM 677 C C . PHE A 1 82 ? 2.206 0.216 25.556 1.00 82.88 82 PHE A C 1
ATOM 679 O O . PHE A 1 82 ? 2.589 0.155 26.725 1.00 82.88 82 PHE A O 1
ATOM 686 N N . ASP A 1 83 ? 1.256 1.064 25.161 1.00 85.38 83 ASP A N 1
ATOM 687 C CA . ASP A 1 83 ? 0.515 1.905 26.097 1.00 85.38 83 ASP A CA 1
ATOM 688 C C . ASP A 1 83 ? -0.184 1.028 27.153 1.00 85.38 83 ASP A C 1
ATOM 690 O O . ASP A 1 83 ? -1.023 0.178 26.835 1.00 85.38 83 ASP A O 1
ATOM 694 N N . GLU A 1 84 ? 0.165 1.215 28.428 1.00 84.25 84 GLU A N 1
ATOM 695 C CA . GLU A 1 84 ? -0.328 0.374 29.524 1.00 84.25 84 GLU A CA 1
ATOM 696 C C . GLU A 1 84 ? -1.859 0.430 29.675 1.00 84.25 84 GLU A C 1
ATOM 698 O O . GLU A 1 84 ? -2.487 -0.574 30.038 1.00 84.25 84 GLU A O 1
ATOM 703 N N . HIS A 1 85 ? -2.511 1.545 29.331 1.00 82.56 85 HIS A N 1
ATOM 704 C CA . HIS A 1 85 ? -3.971 1.641 29.380 1.00 82.56 85 HIS A CA 1
ATOM 705 C C . HIS A 1 85 ? -4.647 0.810 28.284 1.00 82.56 85 HIS A C 1
ATOM 707 O O . HIS A 1 85 ? -5.733 0.263 28.517 1.00 82.56 85 HIS A O 1
ATOM 713 N N . ILE A 1 86 ? -4.017 0.681 27.114 1.00 82.62 86 ILE A N 1
ATOM 714 C CA . ILE A 1 86 ? -4.501 -0.151 26.004 1.00 82.62 86 ILE A CA 1
ATOM 715 C C . ILE A 1 86 ? -4.157 -1.623 26.249 1.00 82.62 86 ILE A C 1
ATOM 717 O O . ILE A 1 86 ? -5.045 -2.485 26.274 1.00 82.62 86 ILE A O 1
ATOM 721 N N . LYS A 1 87 ? -2.879 -1.908 26.507 1.00 85.00 87 LYS A N 1
ATOM 722 C CA . LYS A 1 87 ? -2.327 -3.249 26.726 1.00 85.00 87 LYS A CA 1
ATOM 723 C C . LYS A 1 87 ? -3.022 -3.983 27.867 1.00 85.00 87 LYS A C 1
ATOM 725 O O . LYS A 1 87 ? -3.419 -5.136 27.700 1.00 85.00 87 LYS A O 1
ATOM 730 N N . SER A 1 88 ? -3.220 -3.331 29.014 1.00 86.88 88 SER A N 1
ATOM 731 C CA . SER A 1 88 ? -3.866 -3.963 30.174 1.00 86.88 88 SER A CA 1
ATOM 732 C C . SER A 1 88 ? -5.313 -4.380 29.888 1.00 86.88 88 SER A C 1
ATOM 734 O O . SER A 1 88 ? -5.760 -5.427 30.363 1.00 86.88 88 SER A O 1
ATOM 736 N N . ARG A 1 89 ? -6.047 -3.602 29.082 1.00 85.44 89 ARG A N 1
ATOM 737 C CA . ARG A 1 89 ? -7.424 -3.919 28.670 1.00 85.44 89 ARG A CA 1
ATOM 738 C C . ARG A 1 89 ? -7.456 -5.052 27.653 1.00 85.44 89 ARG A C 1
ATOM 740 O O 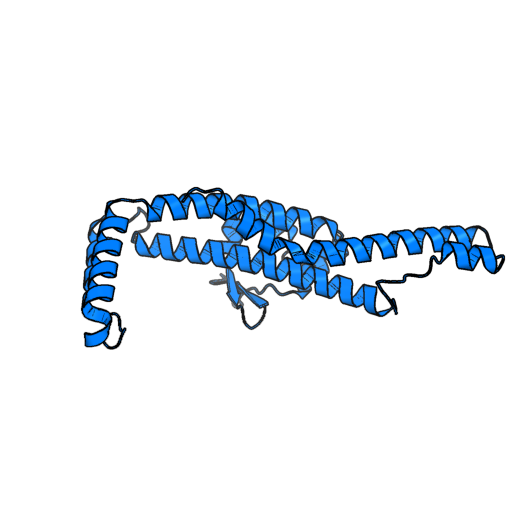. ARG A 1 89 ? -8.197 -6.009 27.860 1.00 85.44 89 ARG A O 1
ATOM 747 N N . LEU A 1 90 ? -6.604 -4.992 26.629 1.00 86.12 90 LEU A N 1
ATOM 748 C CA . LEU A 1 90 ? -6.462 -6.071 25.646 1.00 86.12 90 LEU A CA 1
ATOM 749 C C . LEU A 1 90 ? -6.073 -7.395 26.314 1.00 86.12 90 LEU A C 1
ATOM 751 O O . LEU A 1 90 ? -6.659 -8.429 26.010 1.00 86.12 90 LEU A O 1
ATOM 755 N N . MET A 1 91 ? -5.146 -7.374 27.275 1.00 86.69 91 MET A N 1
ATOM 756 C CA . MET A 1 91 ? -4.724 -8.578 27.997 1.00 86.69 91 MET A CA 1
ATOM 757 C C . MET A 1 91 ? -5.830 -9.169 28.873 1.00 86.69 91 MET A C 1
ATOM 759 O O . MET A 1 91 ? -5.974 -10.392 28.925 1.00 86.69 91 MET A O 1
ATOM 763 N N . LYS A 1 92 ? -6.636 -8.333 29.540 1.00 88.31 92 LYS A N 1
ATOM 764 C CA . LYS A 1 92 ? -7.823 -8.803 30.277 1.00 88.31 92 LYS A CA 1
ATOM 765 C C . LYS A 1 92 ? -8.831 -9.467 29.341 1.00 88.31 92 LYS A C 1
ATOM 767 O O . LYS A 1 92 ? -9.391 -10.507 29.689 1.00 88.31 92 LYS A O 1
ATOM 772 N N . ASP A 1 93 ? -9.031 -8.896 28.158 1.00 86.75 93 ASP A N 1
ATOM 773 C CA . ASP A 1 93 ? -9.972 -9.435 27.180 1.00 86.75 93 ASP A CA 1
ATOM 774 C C . ASP A 1 93 ? -9.478 -10.726 26.536 1.00 86.75 93 ASP A C 1
ATOM 776 O O . ASP A 1 93 ? -10.234 -11.693 26.415 1.00 86.75 93 ASP A O 1
ATOM 780 N N . PHE A 1 94 ? -8.188 -10.784 26.225 1.00 87.19 94 PHE A N 1
ATOM 781 C CA . PHE A 1 94 ? -7.535 -11.971 25.699 1.00 87.19 94 PHE A CA 1
ATOM 782 C C . PHE A 1 94 ? -7.571 -13.146 26.685 1.00 87.19 94 PHE A C 1
ATOM 784 O O . PHE A 1 94 ? -7.904 -14.265 26.288 1.00 87.19 94 PHE A O 1
ATOM 791 N N . ARG A 1 95 ? -7.271 -12.910 27.973 1.00 89.06 95 ARG A N 1
ATOM 792 C CA . ARG A 1 95 ? -7.338 -13.952 29.017 1.00 89.06 95 ARG A CA 1
ATOM 793 C C . ARG A 1 95 ? -8.740 -14.533 29.132 1.00 89.06 95 ARG A C 1
ATOM 795 O O . ARG A 1 95 ? -8.905 -15.743 29.024 1.00 89.06 95 ARG A O 1
ATOM 802 N N . PHE A 1 96 ? -9.746 -13.669 29.228 1.00 87.75 96 PHE A N 1
ATOM 803 C CA . PHE A 1 96 ? -11.133 -14.114 29.300 1.00 87.75 96 PHE A CA 1
ATOM 804 C C . PHE A 1 96 ? -11.553 -14.914 28.066 1.00 87.75 96 PHE A C 1
ATOM 806 O O . PHE A 1 96 ? -12.204 -15.948 28.203 1.00 87.75 96 PHE A O 1
ATOM 813 N N . PHE A 1 97 ? -11.183 -14.458 26.863 1.00 87.81 97 PHE A N 1
ATOM 814 C CA . PHE A 1 97 ? -11.495 -15.184 25.634 1.00 87.81 97 PHE A CA 1
ATOM 815 C C . PHE A 1 97 ? -10.858 -16.577 25.627 1.00 87.81 97 PHE A C 1
ATOM 817 O O . PHE A 1 97 ? -11.514 -17.543 25.246 1.00 87.81 97 PHE A O 1
ATOM 824 N N . ARG A 1 98 ? -9.608 -16.708 26.091 1.00 86.81 98 ARG A N 1
ATOM 825 C CA . ARG A 1 98 ? -8.938 -18.012 26.206 1.00 86.81 98 ARG A CA 1
ATOM 826 C C . ARG A 1 98 ? -9.609 -18.933 27.220 1.00 86.81 98 ARG A C 1
ATOM 828 O O . ARG A 1 98 ? -9.802 -20.103 26.908 1.00 86.81 98 ARG A O 1
ATOM 835 N N . GLU A 1 99 ? -9.963 -18.418 28.392 1.00 89.00 99 GLU A N 1
ATOM 836 C CA . GLU A 1 99 ? -10.592 -19.192 29.473 1.00 89.00 99 GLU A CA 1
ATOM 837 C C . GLU A 1 99 ? -11.999 -19.679 29.097 1.00 89.00 99 GLU A C 1
ATOM 839 O O . GLU A 1 99 ? -12.388 -20.786 29.455 1.00 89.00 99 GLU A O 1
ATOM 844 N N . ASN A 1 100 ? -12.739 -18.892 28.312 1.00 86.31 100 ASN A N 1
ATOM 845 C CA . ASN A 1 100 ? -14.141 -19.163 27.980 1.00 86.31 100 ASN A CA 1
ATOM 846 C C . ASN A 1 100 ? -14.340 -19.612 26.522 1.00 86.31 100 ASN A C 1
ATOM 848 O O . ASN A 1 100 ? -15.470 -19.676 26.039 1.00 86.31 100 ASN A O 1
ATOM 852 N N . LYS A 1 101 ? -13.257 -19.952 25.805 1.00 82.44 101 LYS A N 1
ATOM 853 C CA . LYS A 1 101 ? -13.277 -20.272 24.366 1.00 82.44 101 LYS A CA 1
ATOM 854 C C . LYS A 1 101 ? -14.260 -21.391 24.012 1.00 82.44 101 LYS A C 1
ATOM 856 O O . LYS A 1 101 ? -14.926 -21.307 22.986 1.00 82.44 101 LYS A O 1
ATOM 861 N N . VAL A 1 102 ? -14.334 -22.431 24.845 1.00 81.94 102 VAL A N 1
ATOM 862 C CA . VAL A 1 102 ? -15.216 -23.591 24.623 1.00 81.94 102 VAL A CA 1
ATOM 863 C C . VAL A 1 102 ? -16.680 -23.213 24.849 1.00 81.94 102 VAL A C 1
ATOM 865 O O . VAL A 1 102 ? -17.530 -23.548 24.035 1.00 81.94 102 VAL A O 1
ATOM 868 N N . GLN A 1 103 ? -16.968 -22.461 25.914 1.00 83.44 103 GLN A N 1
ATOM 869 C CA . GLN A 1 103 ? -18.328 -22.031 26.257 1.00 83.44 103 GLN A CA 1
ATOM 870 C C . GLN A 1 103 ? -18.887 -21.002 25.267 1.00 83.44 103 GLN A C 1
ATOM 872 O O . GLN A 1 103 ? -20.087 -20.965 25.021 1.00 83.44 103 GLN A O 1
ATOM 877 N N . LEU A 1 104 ? -18.016 -20.176 24.687 1.00 78.94 104 LEU A N 1
ATOM 878 C CA . LEU A 1 104 ? -18.386 -19.124 23.743 1.00 78.94 104 LEU A CA 1
ATOM 879 C C . LEU A 1 104 ? -18.358 -19.579 22.280 1.00 78.94 104 LEU A C 1
ATOM 881 O O . LEU A 1 104 ? -18.482 -18.731 21.400 1.00 78.94 104 LEU A O 1
ATOM 885 N N . ASP A 1 105 ? -18.152 -20.870 21.993 1.00 84.38 105 ASP A N 1
ATOM 886 C CA . ASP A 1 105 ? -18.017 -21.376 20.616 1.00 84.38 105 ASP A CA 1
ATOM 887 C C . ASP A 1 105 ? -16.956 -20.588 19.816 1.00 84.38 105 ASP A C 1
ATOM 889 O O . ASP A 1 105 ? -17.124 -20.220 18.656 1.00 84.38 105 ASP A O 1
ATOM 893 N N . GLN A 1 106 ? -15.855 -20.237 20.492 1.00 83.12 106 GLN A N 1
ATOM 894 C CA . GLN A 1 106 ? -14.764 -19.412 19.961 1.00 83.12 106 GLN A CA 1
ATOM 895 C C . GLN A 1 106 ? -15.186 -18.013 19.469 1.00 83.12 106 GLN A C 1
ATOM 897 O O . GLN A 1 106 ? -14.433 -17.367 18.737 1.00 83.12 106 GLN A O 1
ATOM 902 N N . LYS A 1 107 ? -16.355 -17.510 19.877 1.00 84.00 107 LYS A N 1
ATOM 903 C CA . LYS A 1 107 ? -16.866 -16.193 19.481 1.00 84.00 107 LYS A CA 1
ATOM 904 C C . LYS A 1 107 ? -16.534 -15.128 20.516 1.00 84.00 107 LYS A C 1
ATOM 906 O O . LYS A 1 107 ? -16.587 -15.345 21.725 1.00 84.00 107 LYS A O 1
ATOM 911 N N . TYR A 1 108 ? -16.228 -13.932 20.026 1.00 84.00 108 TYR A N 1
ATOM 912 C CA . TYR A 1 108 ? -16.104 -12.752 20.869 1.00 84.00 108 TYR A CA 1
ATOM 913 C C . TYR A 1 108 ? -17.473 -12.077 21.002 1.00 84.00 108 TYR A C 1
ATOM 915 O O . TYR A 1 108 ? -18.019 -11.568 20.026 1.00 84.00 108 TYR A O 1
ATOM 923 N N . SER A 1 109 ? -18.059 -12.109 22.199 1.00 86.88 109 SER A N 1
ATOM 924 C CA . SER A 1 109 ? -19.413 -11.590 22.438 1.00 86.88 109 SER A CA 1
ATOM 925 C C . SER A 1 109 ? -19.513 -10.073 22.225 1.00 86.88 109 SER A C 1
ATOM 927 O O . SER A 1 109 ? -18.632 -9.322 22.659 1.00 86.88 109 SER A O 1
ATOM 929 N N . TYR A 1 110 ? -20.636 -9.620 21.665 1.00 87.50 110 TYR A N 1
ATOM 930 C CA . TYR A 1 110 ? -20.906 -8.206 21.389 1.00 87.50 110 TYR A CA 1
ATOM 931 C C . TYR A 1 110 ? -20.826 -7.312 22.635 1.00 87.50 110 TYR A C 1
ATOM 933 O O . TYR A 1 110 ? -20.182 -6.268 22.603 1.00 87.50 110 TYR A O 1
ATOM 941 N N . GLU A 1 111 ? -21.413 -7.733 23.759 1.00 87.44 111 GLU A N 1
ATOM 942 C CA . GLU A 1 111 ? -21.414 -6.947 25.004 1.00 87.44 111 GLU A CA 1
ATOM 943 C C . GLU A 1 111 ? -20.002 -6.592 25.479 1.00 87.44 111 GLU A C 1
ATOM 945 O O . GLU A 1 111 ? -19.762 -5.530 26.054 1.00 87.44 111 GLU A O 1
ATOM 950 N N . ARG A 1 112 ? -19.048 -7.490 25.232 1.00 86.12 112 ARG A N 1
ATOM 951 C CA . ARG A 1 112 ? -17.646 -7.307 25.600 1.00 86.12 112 ARG A CA 1
ATOM 952 C C . ARG A 1 112 ? -16.939 -6.354 24.649 1.00 86.12 112 ARG A C 1
ATOM 954 O O . ARG A 1 112 ? -16.204 -5.489 25.114 1.00 86.12 112 ARG A O 1
ATOM 961 N N . ALA A 1 113 ? -17.228 -6.447 23.351 1.00 87.56 113 ALA A N 1
ATOM 962 C CA . ALA A 1 113 ? -16.776 -5.467 22.366 1.00 87.56 113 ALA A CA 1
ATOM 963 C C . ALA A 1 113 ? -17.291 -4.055 22.690 1.00 87.56 113 ALA A C 1
ATOM 965 O O . ALA A 1 113 ? -16.520 -3.096 22.667 1.00 87.56 113 ALA A O 1
ATOM 966 N N . ASP A 1 114 ? -18.565 -3.925 23.069 1.00 88.62 114 ASP A N 1
ATOM 967 C CA . ASP A 1 114 ? -19.156 -2.646 23.473 1.00 88.62 114 ASP A CA 1
ATOM 968 C C . ASP A 1 114 ? -18.528 -2.102 24.770 1.00 88.62 114 ASP A C 1
ATOM 970 O O . ASP A 1 114 ? -18.124 -0.936 24.827 1.00 88.62 114 ASP A O 1
ATOM 974 N N . LYS A 1 115 ? -18.345 -2.949 25.795 1.00 88.88 115 LYS A N 1
ATOM 975 C CA . LYS A 1 115 ? -17.634 -2.577 27.035 1.00 88.88 115 LYS A CA 1
ATOM 976 C C . LYS A 1 115 ? -16.201 -2.120 26.760 1.00 88.88 115 LYS A C 1
ATOM 978 O O . LYS A 1 115 ? -15.776 -1.110 27.325 1.00 88.88 115 LYS A O 1
ATOM 983 N N . PHE A 1 116 ? -15.478 -2.820 25.887 1.00 87.38 116 PHE A N 1
ATOM 984 C CA . PHE A 1 116 ? -14.126 -2.447 25.478 1.00 87.38 116 PHE A CA 1
ATOM 985 C C . PHE A 1 116 ? 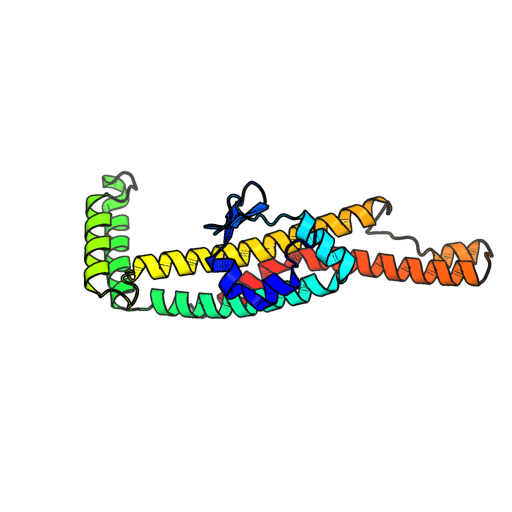-14.115 -1.083 24.777 1.00 87.38 116 PHE A C 1
ATOM 987 O O . PHE A 1 116 ? -13.405 -0.179 25.219 1.00 87.38 116 PHE A O 1
ATOM 994 N N . ASN A 1 117 ? -14.971 -0.881 23.768 1.00 86.75 117 ASN A N 1
ATOM 995 C CA . ASN A 1 117 ? -15.085 0.384 23.032 1.00 86.75 117 ASN A CA 1
ATOM 996 C C . ASN A 1 117 ? -15.429 1.568 23.946 1.00 86.75 117 ASN A C 1
ATOM 998 O O . ASN A 1 117 ? -14.782 2.619 23.885 1.00 86.75 117 ASN A O 1
ATOM 1002 N N . LYS A 1 118 ? -16.411 1.398 24.840 1.00 87.69 118 LYS A N 1
ATOM 1003 C CA . LYS A 1 118 ? -16.763 2.404 25.855 1.00 87.69 118 LYS A CA 1
ATOM 1004 C C . LYS A 1 118 ? -15.597 2.677 26.796 1.00 87.69 118 LYS A C 1
ATOM 1006 O O . LYS A 1 118 ? -15.347 3.830 27.137 1.00 87.69 118 LYS A O 1
ATOM 1011 N N . GLY A 1 119 ? -14.873 1.634 27.199 1.00 85.56 119 GLY A N 1
ATOM 1012 C CA . GLY A 1 119 ? -13.655 1.753 27.987 1.00 85.56 119 GLY A CA 1
ATOM 1013 C C . GLY A 1 119 ? -12.625 2.634 27.289 1.00 85.56 119 GLY A C 1
ATOM 1014 O O . GLY A 1 119 ? -12.150 3.600 27.890 1.00 85.56 119 GLY A O 1
ATOM 1015 N N . ILE A 1 120 ? -12.281 2.337 26.032 1.00 85.25 120 ILE A N 1
ATOM 1016 C CA . ILE A 1 120 ? -11.278 3.101 25.274 1.00 85.25 120 ILE A CA 1
ATOM 1017 C C . ILE A 1 120 ? -11.687 4.565 25.117 1.00 85.25 120 ILE A C 1
ATOM 1019 O O . ILE A 1 120 ? -10.867 5.442 25.370 1.00 85.25 120 ILE A O 1
ATOM 1023 N N . ARG A 1 121 ? -12.956 4.850 24.810 1.00 84.50 121 ARG A N 1
ATOM 1024 C CA . ARG A 1 121 ? -13.450 6.235 24.709 1.00 84.50 121 ARG A CA 1
ATOM 1025 C C . ARG A 1 121 ? -13.253 7.054 25.990 1.00 84.50 121 ARG A C 1
ATOM 1027 O O . ARG A 1 121 ? -13.063 8.261 25.901 1.00 84.50 121 ARG A O 1
ATOM 1034 N N . LYS A 1 122 ? -13.248 6.421 27.171 1.00 84.94 122 LYS A N 1
ATOM 1035 C CA . LYS A 1 122 ? -12.977 7.106 28.451 1.00 84.94 122 LYS A CA 1
ATOM 1036 C C . LYS A 1 122 ? -11.527 7.573 28.616 1.00 84.94 122 LYS A C 1
ATOM 1038 O O . LYS A 1 122 ? -11.278 8.364 29.514 1.00 84.94 122 LYS A O 1
ATOM 1043 N N . LEU A 1 123 ? -10.582 7.084 27.808 1.00 82.00 123 LEU A N 1
ATOM 1044 C CA . LEU A 1 123 ? -9.184 7.539 27.854 1.00 82.00 123 LEU A CA 1
ATOM 1045 C C . LEU A 1 123 ? -9.008 8.945 27.266 1.00 82.00 123 LEU A C 1
ATOM 1047 O O . LEU A 1 123 ? -7.977 9.566 27.482 1.00 82.00 123 LEU A O 1
ATOM 1051 N N . GLY A 1 124 ? -10.018 9.447 26.555 1.00 79.81 124 GLY A N 1
ATOM 1052 C CA . GLY A 1 124 ? -10.001 10.755 25.920 1.00 79.81 124 GLY A CA 1
ATOM 1053 C C . GLY A 1 124 ? -10.209 10.663 24.414 1.00 79.81 124 GLY A C 1
ATOM 1054 O O . GLY A 1 124 ? -10.139 9.590 23.804 1.00 79.81 124 GLY A O 1
ATOM 1055 N N . LEU A 1 125 ? -10.497 11.820 23.828 1.00 81.19 125 LEU A N 1
ATOM 1056 C CA . LEU A 1 125 ? -10.561 12.030 22.388 1.00 81.19 125 LEU A CA 1
ATOM 1057 C C . LEU A 1 125 ? -9.390 12.925 21.990 1.00 81.19 125 LEU A C 1
ATOM 1059 O O . LEU A 1 125 ? -8.997 13.806 22.758 1.00 81.19 125 LEU A O 1
ATOM 1063 N N . ALA A 1 126 ? -8.848 12.715 20.794 1.00 78.38 126 ALA A N 1
ATOM 1064 C CA . ALA A 1 126 ? -7.931 13.689 20.214 1.00 78.38 126 ALA A CA 1
ATOM 1065 C C . ALA A 1 126 ? -8.658 14.997 19.877 1.00 78.38 126 ALA A C 1
ATOM 1067 O O . ALA A 1 126 ? -9.888 15.075 19.877 1.00 78.38 126 ALA A O 1
ATOM 1068 N N . ALA A 1 127 ? -7.873 16.025 19.551 1.00 74.88 127 ALA A N 1
ATOM 1069 C CA . ALA A 1 127 ? -8.368 17.348 19.175 1.00 74.88 127 ALA A CA 1
ATOM 1070 C C . ALA A 1 127 ? -9.348 17.327 17.983 1.00 74.88 127 ALA A C 1
ATOM 1072 O O . ALA A 1 127 ? -10.164 18.231 17.845 1.00 74.88 127 ALA A O 1
ATOM 1073 N N . ASP A 1 128 ? -9.299 16.290 17.144 1.00 79.81 128 ASP A N 1
ATOM 1074 C CA . ASP A 1 128 ? -10.191 16.079 16.001 1.00 79.81 128 ASP A CA 1
ATOM 1075 C C . ASP A 1 128 ? -11.448 15.248 16.338 1.00 79.81 128 ASP A C 1
ATOM 1077 O O . ASP A 1 128 ? -12.195 14.853 15.443 1.00 79.81 128 ASP A O 1
ATOM 1081 N N . GLY A 1 129 ? -11.682 14.953 17.621 1.00 83.12 129 GLY A N 1
ATOM 1082 C CA . GLY A 1 129 ? -12.822 14.171 18.099 1.00 83.12 129 GLY A CA 1
ATOM 1083 C C . GLY A 1 129 ? -12.689 12.659 17.896 1.00 83.12 129 GLY A C 1
ATOM 1084 O O . GLY A 1 129 ? -13.622 11.922 18.225 1.00 83.12 129 GLY A O 1
ATOM 1085 N N . LYS A 1 130 ? -11.554 12.165 17.382 1.00 84.00 130 LYS A N 1
ATOM 1086 C CA . LYS A 1 130 ? -11.337 10.727 17.175 1.00 84.00 130 LYS A CA 1
ATOM 1087 C C . LYS A 1 130 ? -10.922 10.029 18.459 1.00 84.00 130 LYS A C 1
ATOM 1089 O O . LYS A 1 130 ? -10.078 10.522 19.213 1.00 84.00 130 LYS A O 1
ATOM 1094 N N . SER A 1 131 ? -11.468 8.833 18.674 1.00 86.12 131 SER A N 1
ATOM 1095 C CA . SER A 1 131 ? -11.011 7.974 19.763 1.00 86.12 131 SER A CA 1
ATOM 1096 C C . SER A 1 131 ? -9.641 7.371 19.452 1.00 86.12 131 SER A C 1
ATOM 1098 O O . SER A 1 131 ? -9.225 7.285 18.295 1.00 86.12 131 SER A O 1
ATOM 1100 N N . TYR A 1 132 ? -8.960 6.880 20.486 1.00 84.31 132 TYR A N 1
ATOM 1101 C CA . TYR A 1 132 ? -7.718 6.120 20.327 1.00 84.31 132 TYR A CA 1
ATOM 1102 C C . TYR A 1 132 ? -7.862 4.935 19.358 1.00 84.31 132 TYR A C 1
ATOM 1104 O O . TYR A 1 132 ? -6.974 4.692 18.545 1.00 84.31 132 TYR A O 1
ATOM 1112 N N . LEU A 1 133 ? -8.997 4.225 19.384 1.00 85.69 133 LEU A N 1
ATOM 1113 C CA . LEU A 1 133 ? -9.256 3.126 18.446 1.00 85.69 133 LEU A CA 1
ATOM 1114 C C . LEU A 1 133 ? -9.442 3.607 17.006 1.00 85.69 133 LEU A C 1
ATOM 1116 O O . LEU A 1 133 ? -9.024 2.915 16.080 1.00 85.69 133 LEU A O 1
ATOM 1120 N N . ASP A 1 134 ? -10.038 4.782 16.802 1.00 88.12 134 ASP A N 1
ATOM 1121 C CA . ASP A 1 134 ? -10.186 5.353 15.462 1.00 88.12 134 ASP A CA 1
ATOM 1122 C C . ASP A 1 134 ? -8.823 5.726 14.876 1.00 88.12 134 ASP A C 1
ATOM 1124 O O . ASP A 1 134 ? -8.543 5.405 13.720 1.00 88.12 134 ASP A O 1
ATOM 1128 N N . GLN A 1 135 ? -7.956 6.339 15.685 1.00 89.12 135 GLN A N 1
ATOM 1129 C CA . GLN A 1 135 ? -6.581 6.658 15.294 1.00 89.12 135 GLN A CA 1
ATOM 1130 C C . GLN A 1 135 ? -5.787 5.392 14.968 1.00 89.12 135 GLN A C 1
ATOM 1132 O O . GLN A 1 135 ? -5.115 5.332 13.941 1.00 89.12 135 GLN A O 1
ATOM 1137 N N . PHE A 1 136 ? -5.929 4.346 15.783 1.00 89.06 136 PHE A N 1
ATOM 1138 C CA . PHE A 1 136 ? -5.291 3.058 15.529 1.00 89.06 136 PHE A CA 1
ATOM 1139 C C . PHE A 1 136 ? -5.795 2.393 14.244 1.00 89.06 136 PHE A C 1
ATOM 1141 O O . PHE A 1 136 ? -5.006 1.880 13.450 1.00 89.06 136 PHE A O 1
ATOM 1148 N N . ARG A 1 137 ? -7.106 2.448 13.982 1.00 90.94 137 ARG A N 1
ATOM 1149 C CA . ARG A 1 137 ? -7.687 1.952 12.728 1.00 90.94 137 ARG A CA 1
ATOM 1150 C C . ARG A 1 137 ? -7.138 2.711 11.521 1.00 90.94 137 ARG A C 1
ATOM 1152 O O . ARG A 1 137 ? -6.839 2.085 10.504 1.00 90.94 137 ARG A O 1
ATOM 1159 N N . MET A 1 138 ? -7.001 4.034 11.624 1.00 92.31 138 MET A N 1
ATOM 1160 C CA . MET A 1 138 ? -6.384 4.851 10.576 1.00 92.31 138 MET A CA 1
ATOM 1161 C C . MET A 1 138 ? -4.922 4.459 10.357 1.00 92.31 138 MET A C 1
ATOM 1163 O O . MET A 1 138 ? -4.539 4.225 9.218 1.00 92.31 138 MET A O 1
ATOM 1167 N N . LEU A 1 139 ? -4.146 4.291 11.429 1.00 92.81 139 LEU A N 1
ATOM 1168 C CA . LEU A 1 139 ? -2.750 3.859 11.371 1.00 92.81 139 LEU A CA 1
ATOM 1169 C C . LEU A 1 139 ? -2.593 2.509 10.656 1.00 92.81 139 LEU A C 1
ATOM 1171 O O . LEU A 1 139 ? -1.823 2.398 9.705 1.00 92.81 139 LEU A O 1
ATOM 1175 N N . ILE A 1 140 ? -3.380 1.497 11.043 1.00 92.75 140 ILE A N 1
ATOM 1176 C CA . ILE A 1 140 ? -3.384 0.191 10.361 1.00 92.75 140 ILE A CA 1
ATOM 1177 C C . ILE A 1 140 ? -3.769 0.346 8.888 1.00 92.75 140 ILE A C 1
ATOM 1179 O O . ILE A 1 140 ? -3.165 -0.289 8.024 1.00 92.75 140 ILE A O 1
ATOM 1183 N N . SER A 1 141 ? -4.755 1.195 8.588 1.00 93.75 141 SER A N 1
ATOM 1184 C CA . SER A 1 141 ? -5.183 1.443 7.207 1.00 93.75 141 SER A CA 1
ATOM 1185 C C . SER A 1 141 ? -4.063 2.090 6.388 1.00 93.75 141 SER A C 1
ATOM 1187 O O . SER A 1 141 ? -3.802 1.653 5.271 1.00 93.75 141 SER A O 1
ATOM 1189 N N . HIS A 1 142 ? -3.348 3.068 6.948 1.00 94.62 142 HIS A N 1
ATOM 1190 C CA . HIS A 1 142 ? -2.218 3.722 6.291 1.00 94.62 142 HIS A CA 1
ATOM 1191 C C . HIS A 1 142 ? -1.061 2.750 6.036 1.00 94.62 142 HIS A C 1
ATOM 1193 O O . HIS A 1 142 ? -0.527 2.717 4.926 1.00 94.62 142 HIS A O 1
ATOM 1199 N N . ILE A 1 143 ? -0.719 1.915 7.025 1.00 93.75 143 ILE A N 1
ATOM 1200 C CA . ILE A 1 143 ? 0.279 0.842 6.882 1.00 93.75 143 ILE A CA 1
ATOM 1201 C C . ILE A 1 143 ? -0.143 -0.120 5.765 1.00 93.75 143 ILE A C 1
ATOM 1203 O O . ILE A 1 143 ? 0.640 -0.401 4.857 1.00 93.75 143 ILE A O 1
ATOM 1207 N N . GLY A 1 144 ? -1.397 -0.582 5.787 1.00 92.44 144 GLY A N 1
ATOM 1208 C CA . GLY A 1 144 ? -1.944 -1.485 4.773 1.00 92.44 144 GLY A CA 1
ATOM 1209 C C . GLY A 1 144 ? -1.921 -0.881 3.368 1.00 92.44 144 GLY A C 1
ATOM 1210 O O . GLY A 1 144 ? -1.521 -1.549 2.415 1.00 92.44 144 GLY A O 1
ATOM 1211 N N . ASN A 1 145 ? -2.271 0.398 3.238 1.00 94.25 145 ASN A N 1
ATOM 1212 C CA . ASN A 1 145 ? -2.205 1.131 1.977 1.00 94.25 145 ASN A CA 1
ATOM 1213 C C . ASN A 1 145 ? -0.760 1.284 1.479 1.00 94.25 145 ASN A C 1
ATOM 1215 O O . ASN A 1 145 ? -0.500 1.041 0.304 1.00 94.25 145 ASN A O 1
ATOM 1219 N N . ALA A 1 146 ? 0.199 1.609 2.350 1.00 93.44 146 ALA A N 1
ATOM 1220 C CA . ALA A 1 146 ? 1.616 1.674 1.982 1.00 93.44 146 ALA A CA 1
ATOM 1221 C C . ALA A 1 146 ? 2.158 0.305 1.528 1.00 93.44 146 ALA A C 1
ATOM 1223 O O . ALA A 1 146 ? 2.856 0.215 0.517 1.00 93.44 146 ALA A O 1
ATOM 1224 N N . MET A 1 147 ? 1.783 -0.784 2.204 1.00 91.19 147 MET A N 1
ATOM 1225 C CA . MET A 1 147 ? 2.129 -2.143 1.762 1.00 91.19 147 MET A CA 1
ATOM 1226 C C . MET A 1 147 ? 1.469 -2.500 0.422 1.00 91.19 147 MET A C 1
ATOM 1228 O O . MET A 1 147 ? 2.106 -3.093 -0.451 1.00 91.19 147 MET A O 1
ATOM 1232 N N . GLY A 1 148 ? 0.204 -2.115 0.230 1.00 90.81 148 GLY A N 1
ATOM 1233 C CA . GLY A 1 148 ? -0.509 -2.256 -1.040 1.00 90.81 148 GLY A CA 1
ATOM 1234 C C . GLY A 1 148 ? 0.164 -1.484 -2.176 1.00 90.81 148 GLY A C 1
ATOM 1235 O O . GLY A 1 148 ? 0.202 -1.959 -3.311 1.00 90.81 148 GLY A O 1
ATOM 1236 N N . TYR A 1 149 ? 0.766 -0.337 -1.862 1.00 92.00 149 TYR A N 1
ATOM 1237 C CA . TYR A 1 149 ? 1.520 0.463 -2.817 1.00 92.00 149 TYR A CA 1
ATOM 1238 C C . TYR A 1 149 ? 2.795 -0.254 -3.254 1.00 92.00 149 TYR A C 1
ATOM 1240 O O . TYR A 1 149 ? 2.984 -0.455 -4.451 1.00 92.00 149 TYR A O 1
ATOM 1248 N N . VAL A 1 150 ? 3.598 -0.764 -2.313 1.00 89.25 150 VAL A N 1
ATOM 1249 C CA . VAL A 1 150 ? 4.768 -1.610 -2.630 1.00 89.25 150 VAL A CA 1
ATOM 1250 C C . VAL A 1 150 ? 4.361 -2.805 -3.495 1.00 89.25 150 VAL A C 1
ATOM 1252 O O . VAL A 1 150 ? 5.004 -3.094 -4.507 1.00 89.25 150 VAL A O 1
ATOM 1255 N N . ARG A 1 151 ? 3.251 -3.472 -3.149 1.00 87.50 151 ARG A N 1
ATOM 1256 C CA . ARG A 1 151 ? 2.713 -4.587 -3.940 1.00 87.50 151 ARG A CA 1
ATOM 1257 C C . ARG A 1 151 ? 2.386 -4.164 -5.371 1.00 87.50 151 ARG A C 1
ATOM 1259 O O . ARG A 1 151 ? 2.741 -4.875 -6.305 1.00 87.50 151 ARG A O 1
ATOM 1266 N N . MET A 1 152 ? 1.712 -3.032 -5.545 1.00 88.94 152 MET A N 1
ATOM 1267 C CA . MET A 1 152 ? 1.334 -2.519 -6.860 1.00 88.94 152 MET A CA 1
ATOM 1268 C C . MET A 1 152 ? 2.550 -2.121 -7.693 1.00 88.94 152 MET A C 1
ATOM 1270 O O . MET A 1 152 ? 2.600 -2.453 -8.875 1.00 88.94 152 MET A O 1
ATOM 1274 N N . ILE A 1 153 ? 3.527 -1.452 -7.079 1.00 88.00 153 ILE A N 1
ATOM 1275 C CA . ILE A 1 153 ? 4.792 -1.078 -7.714 1.00 88.00 153 ILE A CA 1
ATOM 1276 C C . ILE A 1 153 ? 5.507 -2.323 -8.243 1.00 88.00 153 ILE A C 1
ATOM 1278 O O . ILE A 1 153 ? 5.875 -2.372 -9.416 1.00 88.00 153 ILE A O 1
ATOM 1282 N N . ARG A 1 154 ? 5.581 -3.376 -7.424 1.00 82.38 154 ARG A N 1
ATOM 1283 C CA . ARG A 1 154 ? 6.142 -4.672 -7.819 1.00 82.38 154 ARG A CA 1
ATOM 1284 C C . ARG A 1 154 ? 5.376 -5.315 -8.975 1.00 82.38 154 ARG A C 1
ATOM 1286 O O . ARG A 1 154 ? 5.988 -5.748 -9.946 1.00 82.38 154 ARG A O 1
ATOM 1293 N N . SER A 1 155 ? 4.045 -5.370 -8.893 1.00 82.31 155 SER A N 1
ATOM 1294 C CA . SER A 1 155 ? 3.211 -5.917 -9.973 1.00 82.31 155 SER A CA 1
ATOM 1295 C C . SER A 1 155 ? 3.365 -5.124 -11.279 1.00 82.31 155 SER A C 1
ATOM 1297 O O . SER A 1 155 ? 3.375 -5.718 -12.353 1.00 82.31 155 SER A O 1
ATOM 1299 N N . GLY A 1 156 ? 3.507 -3.796 -11.203 1.00 82.62 156 GLY A N 1
ATOM 1300 C CA . GLY A 1 156 ? 3.750 -2.927 -12.359 1.00 82.62 156 GLY A CA 1
ATOM 1301 C C . GLY A 1 156 ? 5.119 -3.125 -12.985 1.00 82.62 156 GLY A C 1
ATOM 1302 O O . GLY A 1 156 ? 5.203 -3.239 -14.206 1.00 82.62 156 GLY A O 1
ATOM 1303 N N . GLY A 1 157 ? 6.162 -3.255 -12.163 1.00 80.25 157 GLY A N 1
ATOM 1304 C CA . GLY A 1 157 ? 7.499 -3.625 -12.624 1.00 80.25 157 GLY A CA 1
ATOM 1305 C C . GLY A 1 157 ? 7.500 -4.972 -13.334 1.00 80.25 157 GLY A C 1
ATOM 1306 O O . GLY A 1 157 ? 7.919 -5.054 -14.486 1.00 80.25 157 GLY A O 1
ATOM 1307 N N . LEU A 1 158 ? 6.923 -5.999 -12.705 1.00 78.25 158 LEU A N 1
ATOM 1308 C CA . LEU A 1 158 ? 6.834 -7.336 -13.292 1.00 78.25 158 LEU A CA 1
ATOM 1309 C C . LEU A 1 158 ? 6.061 -7.337 -14.617 1.00 78.25 158 LEU A C 1
ATOM 1311 O O . LEU A 1 158 ? 6.489 -7.972 -15.574 1.00 78.25 158 LEU A O 1
ATOM 1315 N N . HIS A 1 159 ? 4.947 -6.605 -14.699 1.00 81.06 159 HIS A N 1
ATOM 1316 C CA . HIS A 1 159 ? 4.167 -6.488 -15.931 1.00 81.06 159 HIS A CA 1
ATOM 1317 C C . HIS A 1 159 ? 4.957 -5.792 -17.055 1.00 81.06 159 HIS A C 1
ATOM 1319 O O . HIS A 1 159 ? 4.858 -6.188 -18.216 1.00 81.06 159 HIS A O 1
ATOM 1325 N N . CYS A 1 160 ? 5.759 -4.770 -16.735 1.00 74.81 160 CYS A N 1
ATOM 1326 C CA . CYS A 1 160 ? 6.658 -4.143 -17.707 1.00 74.81 160 CYS A CA 1
ATOM 1327 C C . CYS A 1 160 ? 7.754 -5.103 -18.176 1.00 74.81 160 CYS A C 1
ATOM 1329 O O . CYS A 1 160 ? 7.937 -5.261 -19.383 1.00 74.81 160 CYS A O 1
ATOM 1331 N N . CYS A 1 161 ? 8.438 -5.770 -17.243 1.00 70.12 161 CYS A N 1
ATOM 1332 C CA . CYS A 1 161 ? 9.509 -6.710 -17.568 1.00 70.12 161 CYS A CA 1
ATOM 1333 C C . CYS A 1 161 ? 8.983 -7.919 -18.353 1.00 70.12 161 CYS A C 1
ATOM 1335 O O . CYS A 1 161 ? 9.600 -8.316 -19.330 1.00 70.12 161 CYS A O 1
ATOM 1337 N N . SER A 1 162 ? 7.809 -8.454 -18.004 1.00 73.06 162 SER A N 1
ATOM 1338 C CA . SER A 1 162 ? 7.191 -9.587 -18.708 1.00 73.06 162 SER A CA 1
ATOM 1339 C C . SER A 1 162 ? 6.916 -9.283 -20.183 1.00 73.06 162 SER A C 1
ATOM 1341 O O . SER A 1 162 ? 7.126 -10.146 -21.031 1.00 73.06 162 SER A O 1
ATOM 1343 N N . ASN A 1 163 ? 6.516 -8.051 -20.514 1.00 71.81 163 ASN A N 1
ATOM 1344 C CA . ASN A 1 163 ? 6.330 -7.650 -21.910 1.00 71.81 163 ASN A CA 1
ATOM 1345 C C . ASN A 1 163 ? 7.656 -7.543 -22.676 1.00 71.81 163 ASN A C 1
ATOM 1347 O O . ASN A 1 163 ? 7.681 -7.849 -23.863 1.00 71.81 163 ASN A O 1
ATOM 1351 N N . ALA A 1 164 ? 8.736 -7.117 -22.016 1.00 70.00 164 ALA A N 1
ATOM 1352 C CA . ALA A 1 164 ? 10.060 -7.021 -22.631 1.00 70.00 164 ALA A CA 1
ATOM 1353 C C . ALA A 1 164 ? 10.715 -8.403 -22.809 1.00 70.00 164 ALA A C 1
ATOM 1355 O O . ALA A 1 164 ? 11.321 -8.676 -23.839 1.00 70.00 164 ALA A O 1
ATOM 1356 N N . ILE A 1 165 ? 10.536 -9.289 -21.829 1.00 71.31 165 ILE A N 1
ATOM 1357 C CA . ILE A 1 165 ? 11.144 -10.623 -21.773 1.00 71.31 165 ILE A CA 1
ATOM 1358 C C . ILE A 1 165 ? 10.390 -11.645 -22.632 1.00 71.31 165 ILE A C 1
ATOM 1360 O O . ILE A 1 165 ? 10.954 -12.668 -22.990 1.00 71.31 165 ILE A O 1
ATOM 1364 N N . ARG A 1 166 ? 9.143 -11.379 -23.045 1.00 71.00 166 ARG A N 1
ATOM 1365 C CA . ARG A 1 166 ? 8.363 -12.298 -23.899 1.00 71.00 166 ARG A CA 1
ATOM 1366 C C . ARG A 1 166 ? 9.067 -12.681 -25.213 1.00 71.00 166 ARG A C 1
ATOM 1368 O O . ARG A 1 166 ? 8.693 -13.674 -25.829 1.00 71.00 166 ARG A O 1
ATOM 1375 N N . PHE A 1 167 ? 10.043 -11.890 -25.647 1.00 72.69 167 PHE A N 1
ATOM 1376 C CA . PHE A 1 167 ? 10.836 -12.132 -26.852 1.00 72.69 167 PHE A CA 1
ATOM 1377 C C . PHE A 1 167 ? 12.130 -12.918 -26.591 1.00 72.69 167 PHE A C 1
ATOM 1379 O O . PHE A 1 167 ? 12.833 -13.243 -27.543 1.00 72.69 167 PHE A O 1
ATOM 1386 N N . ILE A 1 168 ? 12.436 -13.224 -25.329 1.00 70.62 168 ILE A N 1
ATOM 1387 C CA . ILE A 1 168 ? 13.606 -13.990 -24.902 1.00 70.62 168 ILE A CA 1
ATOM 1388 C C . ILE A 1 168 ? 13.134 -15.422 -24.594 1.00 70.62 168 ILE A C 1
ATOM 1390 O O . ILE A 1 168 ? 12.298 -15.599 -23.704 1.00 70.62 168 ILE A O 1
ATOM 1394 N N . PRO A 1 169 ? 13.599 -16.435 -25.346 1.00 66.06 169 PRO A N 1
ATOM 1395 C CA . PRO A 1 169 ? 13.110 -17.807 -25.222 1.00 66.06 169 PRO A CA 1
ATOM 1396 C C . PRO A 1 169 ? 13.564 -18.507 -23.933 1.00 66.06 169 PRO A C 1
ATOM 1398 O O . PRO A 1 169 ? 12.774 -19.263 -23.372 1.00 66.06 169 PRO A O 1
ATOM 1401 N N . ASP A 1 170 ? 14.783 -18.234 -23.455 1.00 69.00 170 ASP A N 1
ATOM 1402 C CA . ASP A 1 170 ? 15.331 -18.772 -22.206 1.00 69.00 170 ASP A CA 1
ATOM 1403 C C . ASP A 1 170 ? 16.040 -17.661 -21.413 1.00 69.00 170 ASP A C 1
ATOM 1405 O O . ASP A 1 170 ? 16.789 -16.868 -21.978 1.00 69.00 170 ASP A O 1
ATOM 1409 N N . LEU A 1 171 ? 15.743 -17.568 -20.116 1.00 67.12 171 LEU A N 1
ATOM 1410 C CA . LEU A 1 171 ? 16.306 -16.587 -19.178 1.00 67.12 171 LEU A CA 1
ATOM 1411 C C . LEU A 1 171 ? 17.475 -17.158 -18.365 1.00 67.12 171 LEU A C 1
ATOM 1413 O O . LEU A 1 171 ? 18.177 -16.386 -17.711 1.00 67.12 171 LEU A O 1
ATOM 1417 N N . GLU A 1 172 ? 17.635 -18.482 -18.353 1.00 65.94 172 GLU A N 1
ATOM 1418 C CA . GLU A 1 172 ? 18.706 -19.187 -17.643 1.00 65.94 172 GLU A CA 1
ATOM 1419 C C . GLU A 1 172 ? 19.916 -19.424 -18.559 1.00 65.94 172 GLU A C 1
ATOM 1421 O O . GLU A 1 172 ? 21.046 -19.401 -18.073 1.00 65.94 172 GLU A O 1
ATOM 1426 N N . ASP A 1 173 ? 19.688 -19.562 -19.871 1.00 70.06 173 ASP A N 1
ATOM 1427 C CA . ASP A 1 173 ? 20.724 -19.722 -20.903 1.00 70.06 173 ASP A CA 1
ATOM 1428 C C . ASP A 1 173 ? 20.552 -18.687 -22.032 1.00 70.06 173 ASP A C 1
ATOM 1430 O O . ASP A 1 173 ? 19.999 -18.951 -23.104 1.00 70.06 173 ASP A O 1
ATOM 1434 N N . ILE A 1 174 ? 20.965 -17.447 -21.757 1.00 72.38 174 ILE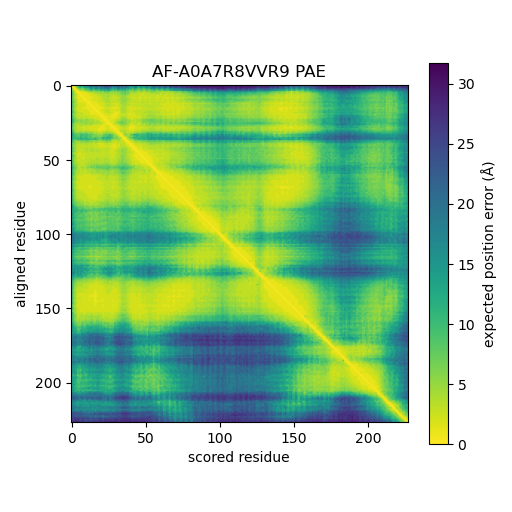 A N 1
ATOM 1435 C CA . ILE A 1 174 ? 20.878 -16.340 -22.716 1.00 72.38 174 ILE A CA 1
ATOM 1436 C C . ILE A 1 174 ? 22.117 -16.375 -23.606 1.00 72.38 174 ILE A C 1
ATOM 1438 O O . ILE A 1 174 ? 23.226 -16.118 -23.144 1.00 72.38 174 ILE A O 1
ATOM 1442 N N . VAL A 1 175 ? 21.916 -16.649 -24.895 1.00 74.94 175 VAL A N 1
ATOM 1443 C CA . VAL A 1 175 ? 22.996 -16.626 -25.888 1.00 74.94 175 VAL A CA 1
ATOM 1444 C C . VAL A 1 175 ? 23.541 -15.204 -26.038 1.00 74.94 175 VAL A C 1
ATOM 1446 O O . VAL A 1 175 ? 22.772 -14.275 -26.288 1.00 74.94 175 VAL A O 1
ATOM 1449 N N . GLU A 1 176 ? 24.861 -15.037 -25.928 1.00 81.12 176 GLU A N 1
ATOM 1450 C CA . GLU A 1 176 ? 25.518 -13.743 -26.131 1.00 81.12 176 GLU A CA 1
ATOM 1451 C C . GLU A 1 176 ? 25.476 -13.347 -27.614 1.00 81.12 176 GLU A C 1
ATOM 1453 O O . GLU A 1 176 ? 26.148 -13.930 -28.476 1.00 81.12 176 GLU A O 1
ATOM 1458 N N . PHE A 1 177 ? 24.688 -12.321 -27.935 1.00 83.12 177 PHE A N 1
ATOM 1459 C CA . PHE A 1 177 ? 24.503 -11.849 -29.307 1.00 83.12 177 PHE A CA 1
ATOM 1460 C C . PHE A 1 177 ? 25.800 -11.303 -29.899 1.00 83.12 177 PHE A C 1
ATOM 1462 O O . PHE A 1 177 ? 26.041 -11.441 -31.101 1.00 83.12 177 PHE A O 1
ATOM 1469 N N . LYS A 1 178 ? 26.667 -10.714 -29.072 1.00 86.38 178 LYS A N 1
ATOM 1470 C CA . LYS A 1 178 ? 27.997 -10.277 -29.502 1.00 86.38 178 LYS A CA 1
ATOM 1471 C C . LYS A 1 178 ? 28.838 -11.431 -30.059 1.00 86.38 178 LYS A C 1
ATOM 1473 O O . LYS A 1 178 ? 29.519 -11.249 -31.076 1.00 86.38 178 LYS A O 1
ATOM 1478 N N . GLU A 1 179 ? 28.812 -12.594 -29.411 1.00 84.12 179 GLU A N 1
ATOM 1479 C CA . GLU A 1 179 ? 29.586 -13.758 -29.848 1.00 84.12 179 GLU A CA 1
ATOM 1480 C C . GLU A 1 179 ? 29.059 -14.295 -31.178 1.00 84.12 179 GLU A C 1
ATOM 1482 O O . GLU A 1 179 ? 29.851 -14.518 -32.093 1.00 84.12 179 GLU A O 1
ATOM 1487 N N . LEU A 1 180 ? 27.735 -14.381 -31.337 1.00 85.19 180 LEU A N 1
ATOM 1488 C CA . LEU A 1 180 ? 27.098 -14.775 -32.598 1.00 85.19 180 LEU A CA 1
ATOM 1489 C C . LEU A 1 180 ? 27.454 -13.826 -33.751 1.00 85.19 180 LEU A C 1
ATOM 1491 O O . LEU A 1 180 ? 27.854 -14.276 -34.824 1.00 85.19 180 LEU A O 1
ATOM 1495 N N . CYS A 1 181 ? 27.390 -12.508 -33.524 1.00 84.75 181 CYS A N 1
ATOM 1496 C CA . CYS A 1 181 ? 27.775 -11.514 -34.531 1.00 84.75 181 CYS A CA 1
ATOM 1497 C C . CYS A 1 181 ? 29.247 -11.644 -34.951 1.00 84.75 181 CYS A C 1
ATOM 1499 O O . CYS A 1 181 ? 29.590 -11.398 -36.109 1.00 84.75 181 CYS A O 1
ATOM 1501 N N . THR A 1 182 ? 30.113 -12.026 -34.010 1.00 84.12 182 THR A N 1
ATOM 1502 C CA . THR A 1 182 ? 31.544 -12.223 -34.264 1.00 84.12 182 THR A CA 1
ATOM 1503 C C . THR A 1 182 ? 31.797 -13.529 -35.023 1.00 84.12 182 THR A C 1
ATOM 1505 O O . THR A 1 182 ? 32.620 -13.549 -35.936 1.00 84.12 182 THR A O 1
ATOM 1508 N N . GLN A 1 183 ? 31.068 -14.599 -34.695 1.00 87.38 183 GLN A N 1
ATOM 1509 C CA . GLN A 1 183 ? 31.154 -15.896 -35.376 1.00 87.38 183 GLN A CA 1
ATOM 1510 C C . GLN A 1 183 ? 30.685 -15.816 -36.839 1.00 87.38 183 GLN A C 1
ATOM 1512 O O . GLN A 1 183 ? 31.335 -16.384 -37.717 1.00 87.38 183 GLN A O 1
ATOM 1517 N N . ASP A 1 184 ? 29.634 -15.041 -37.117 1.00 87.69 184 ASP A N 1
ATOM 1518 C CA . ASP A 1 184 ? 29.108 -14.828 -38.474 1.00 87.69 184 ASP A CA 1
ATOM 1519 C C . ASP A 1 184 ? 29.863 -13.748 -39.280 1.00 87.69 184 ASP A C 1
ATOM 1521 O O . ASP A 1 184 ? 29.477 -13.427 -40.405 1.00 87.69 184 ASP A O 1
ATOM 1525 N N . ASN A 1 185 ? 30.965 -13.197 -38.749 1.00 85.75 185 ASN A N 1
ATOM 1526 C CA . ASN A 1 185 ? 31.755 -12.124 -39.374 1.00 85.75 185 ASN A CA 1
ATOM 1527 C C . ASN A 1 185 ? 30.910 -10.900 -39.788 1.00 85.75 185 ASN A C 1
ATOM 1529 O O . ASN A 1 185 ? 31.114 -10.314 -40.858 1.00 85.75 185 ASN A O 1
ATOM 1533 N N . LEU A 1 186 ? 29.946 -10.505 -38.949 1.00 87.00 186 LEU A N 1
ATOM 1534 C CA . LEU A 1 186 ? 29.133 -9.313 -39.189 1.00 87.00 186 LEU A CA 1
ATOM 1535 C C . LEU A 1 186 ? 29.952 -8.025 -38.996 1.00 87.00 186 LEU A C 1
ATOM 1537 O O . LEU A 1 186 ? 31.062 -8.019 -38.465 1.00 87.00 186 LEU A O 1
ATOM 1541 N N . SER A 1 187 ? 29.404 -6.899 -39.458 1.00 89.88 187 SER A N 1
ATOM 1542 C CA . SER A 1 187 ? 30.077 -5.600 -39.359 1.00 89.88 187 SER A CA 1
ATOM 1543 C C . SER A 1 187 ? 30.333 -5.196 -37.902 1.00 89.88 187 SER A C 1
ATOM 1545 O O . SER A 1 187 ? 29.536 -5.506 -37.019 1.00 89.88 187 SER A O 1
ATOM 1547 N N . ASN A 1 188 ? 31.382 -4.401 -37.662 1.00 85.94 188 ASN A N 1
ATOM 1548 C CA . ASN A 1 188 ? 31.709 -3.888 -36.322 1.00 85.94 188 ASN A CA 1
ATOM 1549 C C . ASN A 1 188 ? 30.514 -3.202 -35.634 1.00 85.94 188 ASN A C 1
ATOM 1551 O O . ASN A 1 188 ? 30.314 -3.366 -34.436 1.00 85.94 188 ASN A O 1
ATOM 1555 N N . VAL A 1 189 ? 29.674 -2.501 -36.405 1.00 89.31 189 VAL A N 1
ATOM 1556 C CA . VAL A 1 189 ? 28.442 -1.859 -35.915 1.00 89.31 189 VAL A CA 1
ATOM 1557 C C . VAL A 1 189 ? 27.437 -2.889 -35.386 1.00 89.31 189 VAL A C 1
ATOM 1559 O O . VAL A 1 189 ? 26.773 -2.652 -34.382 1.00 89.31 189 VAL A O 1
ATOM 1562 N N . SER A 1 190 ? 27.332 -4.048 -36.039 1.00 86.44 190 SER A N 1
ATOM 1563 C CA . SER A 1 190 ? 26.440 -5.138 -35.621 1.00 86.44 190 SER A CA 1
ATOM 1564 C C . SER A 1 190 ? 26.950 -5.819 -34.350 1.00 86.44 190 SER A C 1
ATOM 1566 O O . SER A 1 190 ? 26.158 -6.173 -33.480 1.00 86.44 190 SER A O 1
ATOM 1568 N N . THR A 1 191 ? 28.270 -5.948 -34.206 1.00 86.94 191 THR A N 1
ATOM 1569 C CA . THR A 1 191 ? 28.907 -6.486 -32.995 1.00 86.94 191 THR A CA 1
ATOM 1570 C C . THR A 1 191 ? 28.745 -5.545 -31.800 1.00 86.94 191 THR A C 1
ATOM 1572 O O . THR A 1 191 ? 28.444 -5.998 -30.697 1.00 86.94 191 THR A O 1
ATOM 1575 N N . GLU A 1 192 ? 28.879 -4.232 -32.008 1.00 88.56 192 GLU A N 1
ATOM 1576 C CA . GLU A 1 192 ? 28.603 -3.220 -30.977 1.00 88.56 192 GLU A CA 1
ATOM 1577 C C . GLU A 1 192 ? 27.122 -3.200 -30.574 1.00 88.56 192 GLU A C 1
ATOM 1579 O O . GLU A 1 192 ? 26.804 -3.160 -29.384 1.00 88.56 192 GLU A O 1
ATOM 1584 N N . ALA A 1 193 ? 26.207 -3.289 -31.546 1.00 87.81 193 ALA A N 1
ATOM 1585 C CA . ALA A 1 193 ? 24.775 -3.385 -31.274 1.00 87.81 193 ALA A CA 1
ATOM 1586 C C . ALA A 1 193 ? 24.416 -4.667 -30.502 1.00 87.81 193 ALA A C 1
ATOM 1588 O O . ALA A 1 193 ? 23.610 -4.606 -29.573 1.00 87.81 193 ALA A O 1
ATOM 1589 N N . GLY A 1 194 ? 25.048 -5.798 -30.839 1.00 86.38 194 GLY A N 1
ATOM 1590 C CA . GLY A 1 194 ? 24.922 -7.061 -30.105 1.00 86.38 194 GLY A CA 1
ATOM 1591 C C . GLY A 1 194 ? 25.371 -6.926 -28.650 1.00 86.38 194 GLY A C 1
ATOM 1592 O O . GLY A 1 194 ? 24.610 -7.250 -27.746 1.00 86.38 194 GLY A O 1
ATOM 1593 N N . ALA A 1 195 ? 26.538 -6.320 -28.410 1.00 86.94 195 ALA A N 1
ATOM 1594 C CA . ALA A 1 195 ? 27.037 -6.076 -27.054 1.00 86.94 195 ALA A CA 1
ATOM 1595 C C . ALA A 1 195 ? 26.100 -5.177 -26.223 1.00 86.94 195 ALA A C 1
ATOM 1597 O O . ALA A 1 195 ? 25.897 -5.401 -25.028 1.00 86.94 195 ALA A O 1
ATOM 1598 N N . GLN A 1 196 ? 25.509 -4.156 -26.850 1.00 86.69 196 GLN A N 1
ATOM 1599 C CA . GLN A 1 196 ? 24.537 -3.294 -26.182 1.00 86.69 196 GLN A CA 1
ATOM 1600 C C . GLN A 1 196 ? 23.239 -4.047 -25.862 1.00 86.69 196 GLN A C 1
ATOM 1602 O O . GLN A 1 196 ? 22.650 -3.822 -24.802 1.00 86.69 196 GLN A O 1
ATOM 1607 N N . LEU A 1 197 ? 22.792 -4.931 -26.757 1.00 84.94 197 LEU A N 1
ATOM 1608 C CA . LEU A 1 197 ? 21.625 -5.781 -26.540 1.00 84.94 197 LEU A CA 1
ATOM 1609 C C . LEU A 1 197 ? 21.853 -6.742 -25.367 1.00 84.94 197 LEU A C 1
ATOM 1611 O O . LEU A 1 197 ? 21.005 -6.794 -24.477 1.00 84.94 197 LEU A O 1
ATOM 1615 N N . ASP A 1 198 ? 23.011 -7.403 -25.314 1.00 85.81 198 ASP A N 1
ATOM 1616 C CA . ASP A 1 198 ? 23.404 -8.291 -24.212 1.00 85.81 198 ASP A CA 1
ATOM 1617 C C . ASP A 1 198 ? 23.356 -7.549 -22.867 1.00 85.81 198 ASP A C 1
ATOM 1619 O O . ASP A 1 198 ? 22.726 -8.003 -21.910 1.00 85.81 198 ASP A O 1
ATOM 1623 N N . HIS A 1 199 ? 23.911 -6.333 -22.812 1.00 84.50 199 HIS A N 1
ATOM 1624 C CA . HIS A 1 199 ? 23.862 -5.494 -21.613 1.00 84.50 199 HIS A CA 1
ATOM 1625 C C . HIS A 1 199 ? 22.428 -5.090 -21.218 1.00 84.50 199 HIS A C 1
ATOM 1627 O O . HIS A 1 199 ? 22.096 -5.006 -20.032 1.00 84.50 199 HIS A O 1
ATOM 1633 N N . VAL A 1 200 ? 21.549 -4.809 -22.184 1.00 82.19 200 VAL A N 1
ATOM 1634 C CA . VAL A 1 200 ? 20.137 -4.485 -21.907 1.00 82.19 200 VAL A CA 1
ATOM 1635 C C . VAL A 1 200 ? 19.391 -5.707 -21.367 1.00 82.19 200 VAL A C 1
ATOM 1637 O O . VAL A 1 200 ? 18.616 -5.568 -20.416 1.00 82.19 200 VAL A O 1
ATOM 1640 N N . ILE A 1 201 ? 19.639 -6.887 -21.936 1.00 80.25 201 ILE A N 1
ATOM 1641 C CA . ILE A 1 201 ? 19.026 -8.149 -21.512 1.00 80.25 201 ILE A CA 1
ATOM 1642 C C . ILE A 1 201 ? 19.473 -8.523 -20.095 1.00 80.25 201 ILE A C 1
ATOM 1644 O O . ILE A 1 201 ? 18.629 -8.777 -19.237 1.00 80.25 201 ILE A O 1
ATOM 1648 N N . ASP A 1 202 ? 20.770 -8.468 -19.810 1.00 80.00 202 ASP A N 1
ATOM 1649 C CA . ASP A 1 202 ? 21.326 -8.747 -18.482 1.00 80.00 202 ASP A CA 1
ATOM 1650 C C . ASP A 1 202 ? 20.740 -7.802 -17.412 1.00 80.00 202 ASP A C 1
ATOM 1652 O O . ASP A 1 202 ? 20.295 -8.228 -16.341 1.00 80.00 202 ASP A O 1
ATOM 1656 N N . ASN A 1 203 ? 20.588 -6.513 -17.734 1.00 77.69 203 ASN A N 1
ATOM 1657 C CA . ASN A 1 203 ? 19.890 -5.576 -16.852 1.00 77.69 203 ASN A CA 1
ATOM 1658 C C . ASN A 1 203 ? 18.407 -5.929 -16.651 1.00 77.69 203 ASN A C 1
ATOM 1660 O O . ASN A 1 203 ? 17.891 -5.787 -15.540 1.00 77.69 203 ASN A O 1
ATOM 1664 N N . LEU A 1 204 ? 17.694 -6.378 -17.686 1.00 74.44 204 LEU A N 1
ATOM 1665 C CA . LEU A 1 204 ? 16.303 -6.837 -17.567 1.00 74.44 204 LEU A CA 1
ATOM 1666 C C . LEU A 1 204 ? 16.183 -8.057 -16.643 1.00 74.44 204 LEU A C 1
ATOM 1668 O O . LEU A 1 204 ? 15.290 -8.087 -15.792 1.00 74.44 204 LEU A O 1
ATOM 1672 N N . VAL A 1 205 ? 17.098 -9.020 -16.771 1.00 73.75 205 VAL A N 1
ATOM 1673 C CA . VAL A 1 205 ? 17.132 -10.264 -15.984 1.00 73.75 205 VAL A CA 1
ATOM 1674 C C . VAL A 1 205 ? 17.414 -9.978 -14.510 1.00 73.75 205 VAL A C 1
ATOM 1676 O O . VAL A 1 205 ? 16.673 -10.445 -13.643 1.00 73.75 205 VAL A O 1
ATOM 1679 N N . ARG A 1 206 ? 18.420 -9.148 -14.202 1.00 72.56 206 ARG A N 1
ATOM 1680 C CA . ARG A 1 206 ? 18.727 -8.746 -12.815 1.00 72.56 206 ARG A CA 1
ATOM 1681 C C . ARG A 1 206 ? 17.565 -8.016 -12.148 1.00 72.56 206 ARG A C 1
ATOM 1683 O O . ARG A 1 206 ? 17.195 -8.321 -11.018 1.00 72.56 206 ARG A O 1
ATOM 1690 N N . ASN A 1 207 ? 16.932 -7.088 -12.864 1.00 66.62 207 ASN A N 1
ATOM 1691 C CA . ASN A 1 207 ? 15.775 -6.363 -12.335 1.00 66.62 207 ASN A CA 1
ATOM 1692 C C . ASN A 1 207 ? 14.552 -7.277 -12.121 1.00 66.62 207 ASN A C 1
ATOM 1694 O O . ASN A 1 207 ? 13.721 -7.009 -11.250 1.00 66.62 207 ASN A O 1
ATOM 1698 N N . PHE A 1 208 ? 14.420 -8.355 -12.900 1.00 64.94 208 PHE A N 1
ATOM 1699 C CA . PHE A 1 208 ? 13.372 -9.357 -12.707 1.00 64.94 208 PHE A CA 1
ATOM 1700 C C . PHE A 1 208 ? 13.598 -10.185 -11.431 1.00 64.94 208 PHE A C 1
ATOM 1702 O O . PHE A 1 208 ? 12.655 -10.398 -10.663 1.00 64.94 208 PHE A O 1
ATOM 1709 N N . THR A 1 209 ? 14.838 -10.610 -11.170 1.00 59.50 209 THR A N 1
ATOM 1710 C CA . THR A 1 209 ? 15.192 -11.443 -10.008 1.00 59.50 209 THR A CA 1
ATOM 1711 C C . THR A 1 209 ? 15.200 -10.656 -8.693 1.00 59.50 209 THR A C 1
ATOM 1713 O O . THR A 1 209 ? 14.623 -11.133 -7.709 1.00 59.50 209 THR A O 1
ATOM 1716 N N . GLU A 1 210 ? 15.710 -9.417 -8.676 1.00 56.88 210 GLU A N 1
ATOM 1717 C CA . GLU A 1 210 ? 15.628 -8.503 -7.516 1.00 56.88 210 GLU A CA 1
ATOM 1718 C C . GLU A 1 210 ? 14.175 -8.199 -7.101 1.00 56.88 210 GLU A C 1
ATOM 1720 O O . GLU A 1 210 ? 13.872 -8.002 -5.919 1.00 56.88 210 GLU A O 1
ATOM 1725 N N . GLY A 1 211 ? 13.238 -8.259 -8.055 1.00 52.28 211 GLY A N 1
ATOM 1726 C CA . GLY A 1 211 ? 11.809 -8.033 -7.838 1.00 52.28 211 GLY A CA 1
ATOM 1727 C C . GLY A 1 211 ? 11.131 -8.983 -6.839 1.00 52.28 211 GLY A C 1
ATOM 1728 O O . GLY A 1 211 ? 10.001 -8.736 -6.395 1.00 52.28 211 GLY A O 1
ATOM 1729 N N . THR A 1 212 ? 11.793 -10.078 -6.465 1.00 52.50 212 THR A N 1
ATOM 1730 C CA . THR A 1 212 ? 11.216 -11.144 -5.635 1.00 52.50 212 THR A CA 1
ATOM 1731 C C . THR A 1 212 ? 11.352 -10.915 -4.125 1.00 52.50 212 THR A C 1
ATOM 1733 O O . THR A 1 212 ? 10.519 -11.422 -3.365 1.00 52.50 212 THR A O 1
ATOM 1736 N N . GLU A 1 213 ? 12.295 -10.084 -3.669 1.00 58.34 213 GLU A N 1
ATOM 1737 C CA . GLU A 1 213 ? 12.665 -10.004 -2.244 1.00 58.34 213 GLU A CA 1
ATOM 1738 C C . GLU A 1 213 ? 12.080 -8.821 -1.463 1.00 58.34 213 GLU A C 1
ATOM 1740 O O . GLU A 1 213 ? 12.230 -8.766 -0.242 1.00 58.34 213 GLU A O 1
ATOM 1745 N N . TYR A 1 214 ? 11.349 -7.904 -2.104 1.00 59.94 214 TYR A N 1
ATOM 1746 C CA . TYR A 1 214 ? 10.869 -6.692 -1.426 1.00 59.94 214 TYR A CA 1
ATOM 1747 C C . TYR A 1 214 ? 10.112 -6.987 -0.121 1.00 59.94 214 TYR A C 1
ATOM 1749 O O . TYR A 1 214 ? 10.397 -6.368 0.901 1.00 59.94 214 TYR A O 1
ATOM 1757 N N . PHE A 1 215 ? 9.226 -7.985 -0.093 1.00 57.28 215 PHE A N 1
ATOM 1758 C CA . PHE A 1 215 ? 8.519 -8.347 1.140 1.00 57.28 215 PHE A CA 1
ATOM 1759 C C . PHE A 1 215 ? 9.426 -8.956 2.212 1.00 57.28 215 PHE A C 1
ATOM 1761 O O . PHE A 1 215 ? 9.175 -8.730 3.393 1.00 57.28 215 PHE A O 1
ATOM 1768 N N . LYS A 1 216 ? 10.490 -9.681 1.842 1.00 58.03 216 LYS A N 1
ATOM 1769 C CA . LYS A 1 216 ? 11.462 -10.172 2.829 1.00 58.03 216 LYS A CA 1
ATOM 1770 C C . LYS A 1 216 ? 12.109 -8.996 3.549 1.00 58.03 216 LYS A C 1
ATOM 1772 O O . LYS A 1 216 ? 12.173 -9.024 4.768 1.00 58.03 216 LYS A O 1
ATOM 1777 N N . VAL A 1 217 ? 12.461 -7.923 2.837 1.00 55.62 217 VAL A N 1
ATOM 1778 C CA . VAL A 1 217 ? 12.990 -6.700 3.465 1.00 55.62 217 VAL A CA 1
ATOM 1779 C C . VAL A 1 217 ? 11.998 -6.126 4.488 1.00 55.62 217 VAL A C 1
ATOM 1781 O O . VAL A 1 217 ? 12.426 -5.772 5.583 1.00 55.62 217 VAL A O 1
ATOM 1784 N N . CYS A 1 218 ? 10.681 -6.116 4.213 1.00 49.25 218 CYS A N 1
ATOM 1785 C CA . CYS A 1 218 ? 9.669 -5.706 5.206 1.00 49.25 218 CYS A CA 1
ATOM 1786 C C . CYS A 1 218 ? 9.719 -6.533 6.490 1.00 49.25 218 CYS A C 1
ATOM 1788 O O . CYS A 1 218 ? 9.629 -5.973 7.583 1.00 49.25 218 CYS A O 1
ATOM 1790 N N . PHE A 1 219 ? 9.768 -7.859 6.356 1.00 50.03 219 PHE A N 1
ATOM 1791 C CA . PHE A 1 219 ? 9.703 -8.764 7.500 1.00 50.03 219 PHE A CA 1
ATOM 1792 C C . PHE A 1 219 ? 11.023 -8.756 8.273 1.00 50.03 219 PHE A C 1
ATOM 1794 O O . PHE A 1 219 ? 11.008 -8.587 9.491 1.00 50.03 219 PHE A O 1
ATOM 1801 N N . THR A 1 220 ? 12.160 -8.824 7.583 1.00 50.31 220 THR A N 1
ATOM 1802 C CA . THR A 1 220 ? 13.489 -8.827 8.206 1.00 50.31 220 THR A CA 1
ATOM 1803 C C . THR A 1 220 ? 13.773 -7.524 8.964 1.00 50.31 220 THR A C 1
ATOM 1805 O O . THR A 1 220 ? 14.326 -7.576 10.059 1.00 50.31 220 THR A O 1
ATOM 1808 N N . PHE A 1 221 ? 13.337 -6.359 8.460 1.00 47.47 221 PHE A N 1
ATOM 1809 C CA . PHE A 1 221 ? 13.492 -5.088 9.188 1.00 47.47 221 PHE A CA 1
ATOM 1810 C C . PHE A 1 221 ? 12.543 -4.937 10.386 1.00 47.47 221 PHE A C 1
ATOM 1812 O O . PHE A 1 221 ? 12.915 -4.300 11.371 1.00 47.47 221 PHE A O 1
ATOM 1819 N N . ASN A 1 222 ? 11.326 -5.494 10.328 1.00 44.69 222 ASN A N 1
ATOM 1820 C CA . ASN A 1 222 ? 10.356 -5.375 11.425 1.00 44.69 222 ASN A CA 1
ATOM 1821 C C . ASN A 1 222 ? 10.699 -6.269 12.623 1.00 44.69 222 ASN A C 1
ATOM 1823 O O . ASN A 1 222 ? 10.470 -5.864 13.758 1.00 44.69 222 ASN A O 1
ATOM 1827 N N . PHE A 1 223 ? 11.302 -7.441 12.404 1.00 40.44 223 PHE A N 1
ATOM 1828 C CA . PHE A 1 223 ? 11.687 -8.343 13.498 1.00 40.44 223 PHE A CA 1
ATOM 1829 C C . PHE A 1 223 ? 12.897 -7.870 14.320 1.00 40.44 223 PHE A C 1
ATOM 1831 O O . PHE A 1 223 ? 13.169 -8.439 15.372 1.00 40.44 223 PHE A O 1
ATOM 1838 N N . HIS A 1 224 ? 13.604 -6.820 13.888 1.00 38.31 224 HIS A N 1
ATOM 1839 C CA . HIS A 1 224 ? 14.664 -6.198 14.690 1.00 38.31 224 HIS A CA 1
ATOM 1840 C C . HIS A 1 224 ? 14.133 -5.187 15.723 1.00 38.31 224 HIS A C 1
ATOM 1842 O O . HIS A 1 224 ? 14.889 -4.715 16.572 1.00 38.31 224 HIS A O 1
ATOM 1848 N N . PHE A 1 225 ? 12.832 -4.873 15.700 1.00 38.69 225 PHE A N 1
ATOM 1849 C CA . PHE A 1 225 ? 12.160 -4.257 16.842 1.00 38.69 225 PHE A CA 1
ATOM 1850 C C . PHE A 1 225 ? 11.794 -5.362 17.836 1.00 38.69 225 PHE A C 1
ATOM 1852 O O . PHE A 1 225 ? 10.771 -6.025 17.700 1.00 38.69 225 PHE A O 1
ATOM 1859 N N . HIS A 1 226 ? 12.703 -5.569 18.787 1.00 32.38 226 HIS A N 1
ATOM 1860 C CA . HIS A 1 226 ? 12.646 -6.512 19.901 1.00 32.38 226 HIS A CA 1
ATOM 1861 C C . HIS A 1 226 ? 11.234 -6.897 20.382 1.00 32.38 226 HIS A C 1
ATOM 1863 O O . HIS A 1 226 ? 10.528 -6.106 21.015 1.00 32.38 226 HIS A O 1
ATOM 1869 N N . LEU A 1 227 ? 10.891 -8.164 20.122 1.00 35.75 227 LEU A N 1
ATOM 1870 C CA . LEU A 1 227 ? 10.507 -9.086 21.195 1.00 35.75 227 LEU A CA 1
ATOM 1871 C C . LEU A 1 227 ? 11.632 -9.186 22.239 1.00 35.75 227 LEU A C 1
ATOM 1873 O O . LEU A 1 227 ? 12.823 -9.135 21.836 1.00 35.75 227 LEU A O 1
#

Foldseek 3Di:
DQADALVNCLVPVVVVLLQWFADPVQLKIWGPDDPDPGIDMDALVRLLVNCVVPNLVVLVVSLVSLLVVLVVLVVVLVVLCPPCLLVVLVVVQVVVLVVCCVVCVSDDDPVSVVVSVVSQCVVDAPPVRHTSVRVSVSSVSSSVSSVSSNVSNLVSLLVNLCVVCVPPPDLVDGDQQLVVCVVVVHDPVSSVVSNVVNVVSVVSSVSNVVSPCSVVVVVVVSPVPDD

InterPro domains:
  IPR027307 WASH complex subunit 7 [PTHR31409] (3-217)
  IPR028282 WASH complex subunit 7, central domain [PF14744] (3-172)